Protein AF-A0A117L2S0-F1 (afdb_monomer)

Mean predicted aligned error: 5.8 Å

Secondary structure (DSSP, 8-state):
-HHHHHHHH--SEEEEEE---TTS---HHHHHHHHHHHHHTTTSEEEEEEHHHHHHHHTT-----HHHHHHHHHHHHHH-GGGEEE----------------SEEEEES-S-TT-----SEEEEE-S-HHHHHHHHHTT--EESS--S--EEEEEESS-HHHHGGGEEEEEEEEE-

Solvent-accessible surface area (backbone atoms only — not comparable to full-atom values): 10298 Å² total; per-residue (Å²): 108,73,70,60,53,50,63,73,67,62,60,74,63,49,80,40,71,37,58,50,45,96,89,60,38,75,42,76,66,25,43,55,46,46,59,50,50,60,57,47,35,77,82,30,53,24,33,40,29,55,44,74,70,42,46,74,70,42,76,82,52,97,62,98,40,74,68,56,55,53,50,45,50,51,49,49,38,72,78,40,53,84,71,33,47,72,56,62,85,66,71,43,90,70,99,72,92,75,78,81,41,86,43,38,32,36,36,34,52,48,40,41,67,80,66,85,76,65,51,72,39,72,47,35,33,35,76,51,63,60,54,38,40,51,31,42,74,69,71,43,69,59,36,57,65,88,68,103,58,68,21,46,33,38,39,25,46,59,74,60,80,76,48,58,82,34,42,39,99,87,33,47,79,45,76,106

Nearest PDB structures (foldseek):
  4foo-assembly2_B  TM=5.514E-01  e=1.609E-01  Helicobacter pylori 26695
  9j61-assembly6_F  TM=3.427E-01  e=2.454E+00  Streptomyces cinnamoneus
  4iss-assembly1_B  TM=3.703E-01  e=4.927E+00  Kluyveromyces lactis
  3l86-assembly1_A  TM=1.819E-01  e=4.927E+00  Streptococcus mutans UA159

Radius of gyration: 18.57 Å; Cα contacts (8 Å, |Δi|>4): 296; chains: 1; bounding box: 44×41×55 Å

Structure (mmCIF, N/CA/C/O backbone):
data_AF-A0A117L2S0-F1
#
_entry.id   AF-A0A117L2S0-F1
#
loop_
_atom_site.group_PDB
_atom_site.id
_atom_site.type_symbol
_atom_site.label_atom_id
_atom_site.label_alt_id
_atom_site.label_comp_id
_atom_site.label_asym_id
_atom_site.label_entity_id
_atom_site.label_seq_id
_atom_site.pdbx_PDB_ins_code
_atom_site.Cartn_x
_atom_site.Cartn_y
_atom_site.Cartn_z
_atom_site.occupancy
_atom_site.B_iso_or_equiv
_atom_site.auth_seq_id
_atom_site.auth_comp_id
_atom_site.auth_asym_id
_atom_site.auth_atom_id
_atom_site.pdbx_PDB_model_num
ATOM 1 N N . ASN A 1 1 ? 2.664 4.108 -28.631 1.00 79.31 1 ASN A N 1
ATOM 2 C CA . ASN A 1 1 ? 2.014 3.672 -27.369 1.00 79.31 1 ASN A CA 1
ATOM 3 C C . ASN A 1 1 ? 3.093 3.182 -26.393 1.00 79.31 1 ASN A C 1
ATOM 5 O O . ASN A 1 1 ? 3.990 2.479 -26.844 1.00 79.31 1 ASN A O 1
ATOM 9 N N . LEU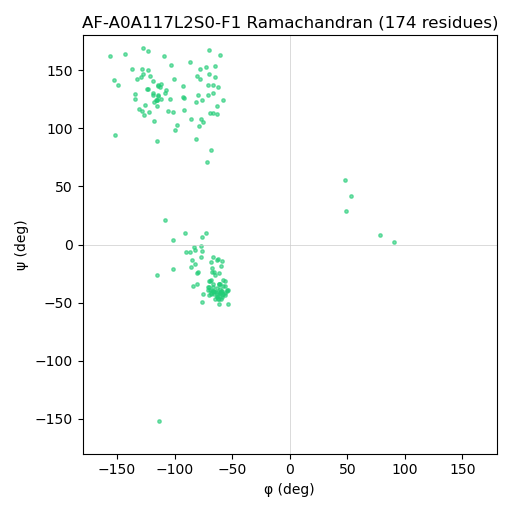 A 1 2 ? 3.047 3.529 -25.094 1.00 80.19 2 LEU A N 1
ATOM 10 C CA . LEU A 1 2 ? 4.050 3.099 -24.092 1.00 80.19 2 LEU A CA 1
ATOM 11 C C . LEU A 1 2 ? 4.226 1.571 -24.055 1.00 80.19 2 LEU A C 1
ATOM 13 O O . LEU A 1 2 ? 5.347 1.077 -23.998 1.00 80.19 2 LEU A O 1
ATOM 17 N N . LYS A 1 3 ? 3.129 0.813 -24.164 1.00 83.12 3 LYS A N 1
ATOM 18 C CA . LYS A 1 3 ? 3.172 -0.656 -24.160 1.00 83.12 3 LYS A CA 1
ATOM 19 C C . LYS A 1 3 ? 3.961 -1.218 -25.346 1.00 83.12 3 LYS A C 1
ATOM 21 O O . LYS A 1 3 ? 4.722 -2.164 -25.185 1.00 83.12 3 LYS A O 1
ATOM 26 N N . GLU A 1 4 ? 3.793 -0.640 -26.532 1.00 88.88 4 GLU A N 1
ATOM 27 C CA . GLU A 1 4 ? 4.532 -1.056 -27.733 1.00 88.88 4 GLU A CA 1
ATOM 28 C C . GLU A 1 4 ? 6.013 -0.698 -27.640 1.00 88.88 4 GLU A C 1
ATOM 30 O O . GLU A 1 4 ? 6.858 -1.487 -28.049 1.00 88.88 4 GLU A O 1
ATOM 35 N N . PHE A 1 5 ? 6.326 0.473 -27.081 1.00 89.12 5 PHE A N 1
ATOM 36 C CA . PHE A 1 5 ? 7.702 0.909 -26.865 1.00 89.12 5 PHE A CA 1
ATOM 37 C C . PHE A 1 5 ? 8.447 -0.040 -25.917 1.00 89.12 5 PHE A C 1
ATOM 39 O O . PHE A 1 5 ? 9.489 -0.579 -26.283 1.00 89.12 5 PHE A O 1
ATOM 46 N N . ILE A 1 6 ? 7.860 -0.342 -24.754 1.00 88.69 6 ILE A N 1
ATOM 47 C CA . ILE A 1 6 ? 8.431 -1.289 -23.785 1.00 88.69 6 ILE A CA 1
ATOM 48 C C . ILE A 1 6 ? 8.589 -2.691 -24.389 1.00 88.69 6 ILE A C 1
ATOM 50 O O . ILE A 1 6 ? 9.629 -3.324 -24.222 1.00 88.69 6 ILE A O 1
ATOM 54 N N . ARG A 1 7 ? 7.603 -3.165 -25.161 1.00 87.44 7 ARG A N 1
ATOM 55 C CA . ARG A 1 7 ? 7.688 -4.468 -25.841 1.00 87.44 7 ARG A CA 1
ATOM 56 C C . ARG A 1 7 ? 8.833 -4.557 -26.846 1.00 87.44 7 ARG A C 1
ATOM 58 O O . ARG A 1 7 ? 9.394 -5.636 -27.006 1.00 87.44 7 ARG A O 1
ATOM 65 N N . LYS A 1 8 ? 9.173 -3.453 -27.519 1.00 91.06 8 LYS A N 1
ATOM 66 C CA . LYS A 1 8 ? 10.331 -3.393 -28.423 1.00 91.06 8 LYS A CA 1
ATOM 67 C C . LYS A 1 8 ? 11.652 -3.422 -27.658 1.00 91.06 8 LYS A C 1
ATOM 69 O O . LYS A 1 8 ? 12.574 -4.090 -28.108 1.00 91.06 8 LYS A O 1
ATOM 74 N N . LEU A 1 9 ? 11.724 -2.736 -26.516 1.00 91.62 9 LEU A N 1
ATOM 75 C CA . LEU A 1 9 ? 12.920 -2.709 -25.670 1.00 91.62 9 LEU A CA 1
ATOM 76 C C . LEU A 1 9 ? 13.205 -4.049 -24.980 1.00 91.62 9 LEU A C 1
ATOM 78 O O . LEU A 1 9 ? 14.367 -4.357 -24.754 1.00 91.62 9 LEU A O 1
ATOM 82 N N . LYS A 1 10 ? 12.162 -4.829 -24.654 1.00 89.25 10 LYS A N 1
ATOM 83 C CA . LYS A 1 10 ? 12.257 -6.092 -23.894 1.00 89.25 10 LYS A CA 1
ATOM 84 C C . LYS A 1 10 ? 13.118 -5.962 -22.621 1.00 89.25 10 LYS A C 1
ATOM 86 O O . LYS A 1 10 ? 14.085 -6.704 -22.471 1.00 89.25 10 LYS A O 1
ATOM 91 N N . PRO A 1 11 ? 12.801 -5.020 -21.717 1.00 92.31 11 PRO A N 1
ATOM 92 C CA . PRO A 1 11 ? 13.597 -4.840 -20.510 1.00 92.31 11 PRO A CA 1
ATOM 93 C C . PRO A 1 11 ? 13.414 -6.021 -19.549 1.00 92.31 11 PRO A C 1
ATOM 95 O O . PRO A 1 11 ? 12.307 -6.540 -19.424 1.00 92.31 11 PRO A O 1
ATOM 98 N N . ASP A 1 12 ? 14.460 -6.382 -18.806 1.00 90.56 12 ASP A N 1
ATOM 99 C CA . ASP A 1 12 ? 14.340 -7.352 -17.706 1.00 90.56 12 ASP A CA 1
ATOM 100 C C . ASP A 1 12 ? 13.559 -6.763 -16.522 1.00 90.56 12 ASP A C 1
ATOM 102 O O . ASP A 1 12 ? 12.782 -7.452 -15.857 1.00 90.56 12 ASP A O 1
ATOM 106 N N . LYS A 1 13 ? 13.764 -5.462 -16.271 1.00 93.62 13 LYS A N 1
ATOM 107 C CA . LYS A 1 13 ? 13.193 -4.726 -15.141 1.00 93.62 13 LYS A CA 1
ATOM 108 C C . LYS A 1 13 ? 12.575 -3.407 -15.584 1.00 93.62 13 LYS A C 1
ATOM 110 O O . LYS A 1 13 ? 13.127 -2.708 -16.432 1.00 93.62 13 LYS A O 1
ATOM 115 N N . ILE A 1 14 ? 11.456 -3.039 -14.969 1.00 94.56 14 ILE A N 1
ATOM 116 C CA . ILE A 1 14 ? 10.786 -1.753 -15.179 1.00 94.56 14 ILE A CA 1
ATOM 117 C C . ILE A 1 14 ? 10.635 -1.052 -13.837 1.00 94.56 14 ILE A C 1
ATOM 119 O O . ILE A 1 14 ? 10.199 -1.642 -12.852 1.00 94.56 14 ILE A O 1
ATOM 123 N N . ILE A 1 15 ? 10.972 0.230 -13.807 1.00 93.50 15 ILE A N 1
ATOM 124 C CA . ILE A 1 15 ? 10.893 1.046 -12.603 1.00 93.50 15 ILE A CA 1
ATOM 125 C C . ILE A 1 15 ? 9.908 2.175 -12.868 1.00 93.50 15 ILE A C 1
ATOM 127 O O . ILE A 1 15 ? 9.991 2.857 -13.889 1.00 93.50 15 ILE A O 1
ATOM 131 N N . PHE A 1 16 ? 8.975 2.362 -11.944 1.00 93.50 16 PHE A N 1
ATOM 132 C CA . PHE A 1 16 ? 8.045 3.479 -11.942 1.00 93.50 16 PHE A CA 1
ATOM 133 C C . PHE A 1 16 ? 8.319 4.359 -10.725 1.00 93.50 16 PHE A C 1
ATOM 135 O O . PHE A 1 16 ? 8.486 3.861 -9.610 1.00 93.50 16 PHE A O 1
ATOM 142 N N . GLY A 1 17 ? 8.311 5.673 -10.928 1.00 92.31 17 GLY A N 1
ATOM 143 C CA . GLY A 1 17 ? 8.191 6.608 -9.819 1.00 92.31 17 GLY A CA 1
ATOM 144 C C . GLY A 1 17 ? 6.812 6.490 -9.174 1.00 92.31 17 GLY A C 1
ATOM 145 O O . GLY A 1 17 ? 5.802 6.327 -9.857 1.00 92.31 17 GLY A O 1
ATOM 146 N N . LEU A 1 18 ? 6.765 6.496 -7.847 1.00 92.94 18 LEU A N 1
ATOM 147 C CA . LEU A 1 18 ? 5.553 6.501 -7.047 1.00 92.94 18 LEU A CA 1
ATOM 148 C C . LEU A 1 18 ? 5.289 7.943 -6.588 1.00 92.94 18 LEU A C 1
ATOM 150 O O . LEU A 1 18 ? 5.883 8.383 -5.597 1.00 92.94 18 LEU A O 1
ATOM 154 N N . PRO A 1 19 ? 4.396 8.682 -7.269 1.00 91.12 19 PRO A N 1
ATOM 155 C CA . PRO A 1 19 ? 4.126 10.068 -6.926 1.00 91.12 19 PRO A CA 1
ATOM 156 C C . PRO A 1 19 ? 3.277 10.098 -5.661 1.00 91.12 19 PRO A C 1
ATOM 158 O O . PRO A 1 19 ? 2.088 9.779 -5.691 1.00 91.12 19 PRO A O 1
ATOM 161 N N . LEU A 1 20 ? 3.879 10.458 -4.536 1.00 90.50 20 LEU A N 1
ATOM 162 C CA . LEU A 1 20 ? 3.194 10.672 -3.264 1.00 90.50 20 LEU A CA 1
ATOM 163 C C . LEU A 1 20 ? 3.056 12.170 -3.003 1.00 90.50 20 LEU A C 1
ATOM 165 O O . LEU A 1 20 ? 3.854 12.971 -3.491 1.00 90.50 20 LEU A O 1
ATOM 169 N N . SER A 1 21 ? 2.059 12.570 -2.210 1.00 89.25 21 SER A N 1
ATOM 170 C CA . SER A 1 21 ? 1.999 13.962 -1.754 1.00 89.25 21 SER A CA 1
ATOM 171 C C . SER A 1 21 ? 3.247 14.309 -0.933 1.00 89.25 21 SER A C 1
ATOM 173 O O . SER A 1 21 ? 3.921 13.422 -0.408 1.00 89.25 21 SER A O 1
ATOM 175 N N . MET A 1 22 ? 3.533 15.598 -0.733 1.00 82.31 22 MET A N 1
ATOM 176 C CA . MET A 1 22 ? 4.646 16.020 0.133 1.00 82.31 22 MET A CA 1
ATOM 177 C C . MET A 1 22 ? 4.550 15.411 1.540 1.00 82.31 22 MET A C 1
ATOM 179 O O . MET A 1 22 ? 5.544 14.929 2.079 1.00 82.31 22 MET A O 1
ATOM 183 N N . SER A 1 23 ? 3.333 15.316 2.086 1.00 85.19 23 SER A N 1
ATOM 184 C CA . SER A 1 23 ? 3.046 14.652 3.366 1.00 85.19 23 SER A CA 1
ATOM 185 C C . SER A 1 23 ? 3.050 13.116 3.286 1.00 85.19 23 SER A C 1
ATOM 187 O O . SER A 1 23 ? 2.635 12.449 4.226 1.00 85.19 23 SER A O 1
ATOM 189 N N . GLY A 1 24 ? 3.429 12.543 2.146 1.00 88.62 24 GLY A N 1
ATOM 190 C CA . GLY A 1 24 ? 3.528 11.111 1.900 1.00 88.62 24 GLY A CA 1
ATOM 191 C C . GLY A 1 24 ? 2.219 10.398 1.625 1.00 88.62 24 GLY A C 1
ATOM 192 O O . GLY A 1 24 ? 2.250 9.180 1.549 1.00 88.62 24 GLY A O 1
ATOM 193 N N . LYS A 1 25 ? 1.095 11.101 1.464 1.00 92.69 25 LYS A N 1
ATOM 194 C CA . LYS A 1 25 ? -0.223 10.483 1.263 1.00 92.69 25 LYS A CA 1
ATOM 195 C C . LYS A 1 25 ? -0.395 9.983 -0.169 1.00 92.69 25 LYS A C 1
ATOM 197 O O . LYS A 1 25 ? 0.155 10.560 -1.112 1.00 92.69 25 LYS A O 1
ATOM 202 N N . TYR A 1 26 ? -1.212 8.943 -0.320 1.00 95.69 26 TYR A N 1
ATOM 203 C CA . TYR A 1 26 ? -1.685 8.505 -1.625 1.00 95.69 26 TYR A CA 1
ATOM 204 C C . TYR A 1 26 ? -2.578 9.572 -2.265 1.00 95.69 26 TYR A C 1
ATOM 206 O O . TYR A 1 26 ? -3.342 10.269 -1.598 1.00 95.69 26 TYR A O 1
ATOM 214 N N . THR A 1 27 ? -2.472 9.692 -3.582 1.00 94.38 27 THR A N 1
ATOM 215 C CA . THR A 1 27 ? -3.262 10.597 -4.418 1.00 94.38 27 THR A CA 1
ATOM 216 C C . THR A 1 27 ? -3.902 9.812 -5.561 1.00 94.38 27 THR A C 1
ATOM 218 O O . THR A 1 27 ? -3.528 8.671 -5.844 1.00 94.38 27 THR A O 1
ATOM 221 N N . GLN A 1 28 ? -4.827 10.435 -6.294 1.00 94.81 28 GLN A N 1
ATOM 222 C CA . GLN A 1 28 ? -5.375 9.816 -7.507 1.00 94.81 28 GLN A CA 1
ATOM 223 C C . GLN A 1 28 ? -4.282 9.484 -8.534 1.00 94.81 28 GLN A C 1
ATOM 225 O O . GLN A 1 28 ? -4.365 8.457 -9.208 1.00 94.81 28 GLN A O 1
ATOM 230 N N . GLN A 1 29 ? -3.249 10.326 -8.645 1.00 93.56 29 GLN A N 1
ATOM 231 C CA . GLN A 1 29 ? -2.124 10.065 -9.539 1.00 93.56 29 GLN A CA 1
ATOM 232 C C . GLN A 1 29 ? -1.318 8.853 -9.068 1.00 93.56 29 GLN A C 1
ATOM 234 O O . GLN A 1 29 ? -0.967 8.007 -9.888 1.00 93.56 29 GLN A O 1
ATOM 239 N N . THR A 1 30 ? -1.121 8.707 -7.755 1.00 95.88 30 THR A N 1
ATOM 240 C CA . THR A 1 30 ? -0.481 7.525 -7.168 1.00 95.88 30 THR A CA 1
ATOM 241 C C . THR A 1 30 ? -1.176 6.244 -7.621 1.00 95.88 30 THR A C 1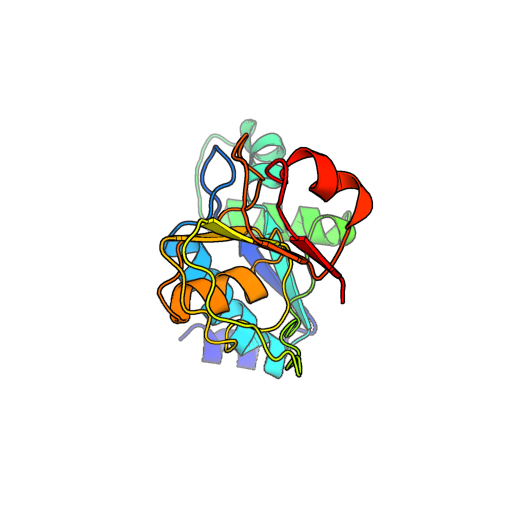
ATOM 243 O O . THR A 1 30 ? -0.536 5.342 -8.159 1.00 95.88 30 THR A O 1
ATOM 246 N N . PHE A 1 31 ? -2.503 6.184 -7.481 1.00 97.69 31 PHE A N 1
ATOM 247 C CA . PHE A 1 31 ? -3.281 5.001 -7.851 1.00 97.69 31 PHE A CA 1
ATOM 248 C C . PHE A 1 31 ? -3.287 4.727 -9.358 1.00 97.69 31 PHE A C 1
ATOM 250 O O . PHE A 1 31 ? -3.269 3.563 -9.761 1.00 97.69 31 PHE A O 1
ATOM 257 N N . LYS A 1 32 ? -3.256 5.764 -10.206 1.00 96.88 32 LYS A N 1
ATOM 258 C CA . LYS A 1 32 ? -3.087 5.594 -11.659 1.00 96.88 32 LYS A CA 1
ATOM 259 C C . LYS A 1 32 ? 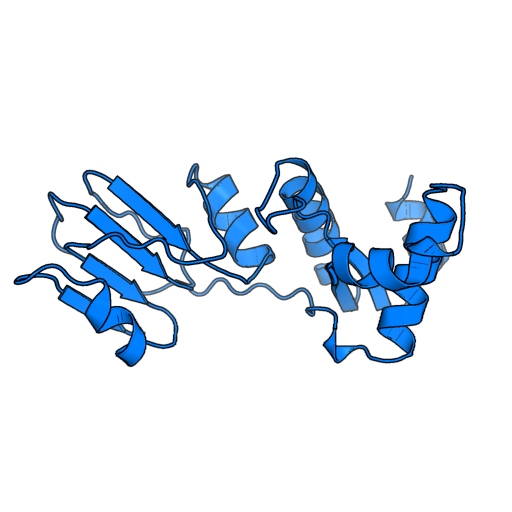-1.735 4.963 -11.991 1.00 96.88 32 LYS A C 1
ATOM 261 O O . LYS A 1 32 ? -1.697 4.026 -12.788 1.00 96.88 32 LYS A O 1
ATOM 266 N N . THR A 1 33 ? -0.655 5.418 -11.356 1.00 96.06 33 THR A N 1
ATOM 267 C CA . THR A 1 33 ? 0.682 4.851 -11.566 1.00 96.06 33 THR A CA 1
ATOM 268 C C . THR A 1 33 ? 0.766 3.406 -11.086 1.00 96.06 33 THR A C 1
ATOM 270 O O . THR A 1 33 ? 1.199 2.541 -11.846 1.00 96.06 33 THR A O 1
ATOM 273 N N . ILE A 1 34 ? 0.259 3.106 -9.884 1.00 97.69 34 ILE A N 1
ATOM 274 C CA . ILE A 1 34 ? 0.216 1.735 -9.347 1.00 97.69 34 ILE A CA 1
ATOM 275 C C . ILE A 1 34 ? -0.571 0.809 -10.283 1.00 97.69 34 ILE A C 1
ATOM 277 O O . ILE A 1 34 ? -0.117 -0.292 -10.583 1.00 97.69 34 ILE A O 1
ATOM 281 N N . ALA A 1 35 ? -1.714 1.260 -10.813 1.00 97.44 35 ALA A N 1
ATOM 282 C CA . ALA A 1 35 ? -2.519 0.473 -11.747 1.00 97.44 35 ALA A CA 1
ATOM 283 C C . ALA A 1 35 ? -1.765 0.110 -13.036 1.00 97.44 35 ALA A C 1
ATOM 285 O O . ALA A 1 35 ? -2.010 -0.949 -13.618 1.00 97.44 35 ALA A O 1
ATOM 286 N N . VAL A 1 36 ? -0.889 0.995 -13.518 1.00 96.31 36 VAL A N 1
ATOM 287 C CA . VAL A 1 36 ? -0.045 0.739 -14.691 1.00 96.31 36 VAL A CA 1
ATOM 288 C C . VAL A 1 36 ? 1.100 -0.199 -14.317 1.00 96.31 36 VAL A C 1
ATOM 290 O O . VAL A 1 36 ? 1.262 -1.225 -14.974 1.00 96.31 36 VAL A O 1
ATOM 293 N N . ALA A 1 37 ? 1.827 0.088 -13.236 1.00 96.81 37 ALA A N 1
ATOM 294 C CA . ALA A 1 37 ? 2.931 -0.743 -12.758 1.00 96.81 37 ALA A CA 1
ATOM 295 C C . ALA A 1 37 ? 2.485 -2.191 -12.488 1.00 96.81 37 ALA A C 1
ATOM 297 O O . ALA A 1 37 ? 3.116 -3.131 -12.958 1.00 96.81 37 ALA A O 1
ATOM 298 N N . PHE A 1 38 ? 1.327 -2.381 -11.850 1.00 97.31 38 PHE A N 1
ATOM 299 C CA . PHE A 1 38 ? 0.747 -3.702 -11.586 1.00 97.31 38 PHE A CA 1
ATOM 300 C C . PHE A 1 38 ? 0.321 -4.462 -12.856 1.00 97.31 38 PHE A C 1
ATOM 302 O O . PHE A 1 38 ? 0.215 -5.686 -12.864 1.00 97.31 38 PHE A O 1
ATOM 309 N N . LYS A 1 39 ? 0.055 -3.766 -13.969 1.00 95.31 39 LYS A N 1
ATOM 310 C CA . LYS A 1 39 ? -0.163 -4.437 -15.263 1.00 95.31 39 LYS A CA 1
ATOM 311 C C . LYS A 1 39 ? 1.155 -4.929 -15.849 1.00 95.31 39 LYS A C 1
ATOM 313 O O . LYS A 1 39 ? 1.191 -6.046 -16.354 1.00 95.31 39 LYS A O 1
ATOM 318 N N . PHE A 1 40 ? 2.207 -4.112 -15.782 1.00 94.88 40 PHE A N 1
ATOM 319 C CA . PHE A 1 40 ? 3.538 -4.484 -16.266 1.00 94.88 40 PHE A CA 1
ATOM 320 C C . PHE A 1 40 ? 4.186 -5.576 -15.408 1.00 94.88 40 PHE A C 1
ATOM 322 O O . PHE A 1 40 ? 4.856 -6.437 -15.969 1.00 94.88 40 PHE A O 1
ATOM 329 N N . SER A 1 41 ? 3.888 -5.635 -14.106 1.00 95.62 41 SER A N 1
ATOM 330 C CA . SER A 1 41 ? 4.413 -6.665 -13.198 1.00 95.62 41 SER A CA 1
ATOM 331 C C . SER A 1 41 ? 3.994 -8.097 -13.549 1.00 95.62 41 SER A C 1
ATOM 333 O O . SER A 1 41 ? 4.541 -9.048 -13.001 1.00 95.62 41 SER A O 1
ATOM 335 N N . LYS A 1 42 ? 3.019 -8.268 -14.453 1.00 93.56 42 LYS A N 1
ATOM 336 C CA . LYS A 1 42 ? 2.597 -9.575 -14.981 1.00 93.56 42 LYS A CA 1
ATOM 337 C C . LYS A 1 42 ? 3.522 -10.120 -16.069 1.00 93.56 42 LYS A C 1
ATOM 339 O O . LYS A 1 42 ? 3.504 -11.318 -16.321 1.00 93.56 42 LYS A O 1
ATOM 344 N N . GLU A 1 43 ? 4.257 -9.241 -16.744 1.00 92.44 43 GLU A N 1
ATOM 345 C CA . GLU A 1 43 ? 5.143 -9.577 -17.868 1.00 92.44 43 GLU A CA 1
ATOM 346 C C . GLU A 1 43 ? 6.620 -9.291 -17.523 1.00 92.44 43 GLU A C 1
ATOM 348 O O . GLU A 1 43 ? 7.505 -9.934 -18.078 1.00 92.44 43 GLU A O 1
ATOM 353 N N . TYR A 1 44 ? 6.889 -8.360 -16.601 1.00 94.25 44 TYR A N 1
ATOM 354 C CA . TYR A 1 44 ? 8.226 -7.849 -16.293 1.00 94.25 44 TYR A CA 1
ATOM 355 C C . TYR A 1 44 ? 8.452 -7.725 -14.789 1.00 94.25 44 TYR A C 1
ATOM 357 O O . TYR A 1 44 ? 7.527 -7.410 -14.037 1.00 94.25 44 TYR A O 1
ATOM 365 N N . GLU A 1 45 ? 9.699 -7.858 -14.339 1.00 95.50 45 GLU A N 1
ATOM 366 C CA . GLU A 1 45 ? 10.033 -7.523 -12.958 1.00 95.50 45 GLU A CA 1
ATOM 367 C C . GLU A 1 45 ? 9.869 -6.010 -12.747 1.00 95.50 45 GLU A C 1
ATOM 369 O O . GLU A 1 45 ? 10.570 -5.202 -13.348 1.00 95.50 45 GLU A O 1
ATOM 374 N N . THR A 1 46 ? 8.894 -5.612 -11.929 1.00 96.50 46 THR A N 1
ATOM 375 C CA . THR A 1 46 ? 8.482 -4.207 -11.820 1.00 96.50 46 THR A CA 1
ATOM 376 C C . THR A 1 46 ? 8.685 -3.673 -10.408 1.00 96.50 46 THR A C 1
ATOM 378 O O . THR A 1 46 ? 8.398 -4.375 -9.440 1.00 96.50 46 THR A O 1
ATOM 381 N N . TYR A 1 47 ? 9.134 -2.423 -10.293 1.00 96.56 47 TYR A N 1
ATOM 382 C CA . TYR A 1 47 ? 9.390 -1.735 -9.027 1.00 96.56 47 TYR A CA 1
ATOM 383 C C . TYR A 1 47 ? 8.697 -0.371 -8.957 1.00 96.56 47 TYR A C 1
ATOM 385 O O . TYR A 1 47 ? 8.506 0.293 -9.978 1.00 96.56 47 TYR A O 1
ATOM 393 N N . LEU A 1 48 ? 8.353 0.049 -7.739 1.00 95.12 48 LEU A N 1
ATOM 394 C CA . LEU A 1 48 ? 7.850 1.380 -7.402 1.00 95.12 48 LEU A CA 1
ATOM 395 C C . LEU A 1 48 ? 8.849 2.084 -6.479 1.00 95.12 48 LEU A C 1
ATOM 397 O O . LEU A 1 48 ? 9.179 1.561 -5.419 1.00 95.12 48 LEU A O 1
ATOM 401 N N . CYS A 1 49 ? 9.306 3.273 -6.860 1.00 91.50 49 CYS A N 1
ATOM 402 C CA . CYS A 1 49 ? 10.257 4.069 -6.080 1.00 91.50 49 CYS A CA 1
ATOM 403 C C . CYS A 1 49 ? 9.602 5.366 -5.599 1.00 91.50 49 CYS A C 1
ATOM 405 O O . CYS A 1 49 ? 9.049 6.093 -6.418 1.00 91.50 49 CYS A O 1
ATOM 407 N N . ASP A 1 50 ? 9.675 5.698 -4.306 1.00 85.94 50 ASP A N 1
ATOM 408 C CA . ASP A 1 50 ? 9.153 6.977 -3.792 1.00 85.94 50 ASP A CA 1
ATOM 409 C C . ASP A 1 50 ? 9.924 8.156 -4.411 1.00 85.94 50 ASP A C 1
ATOM 411 O O . ASP A 1 50 ? 11.104 8.372 -4.123 1.00 85.94 50 ASP A O 1
ATOM 415 N N . GLU A 1 51 ? 9.250 8.942 -5.255 1.00 75.75 51 GLU A N 1
ATOM 416 C CA . GLU A 1 51 ? 9.875 10.049 -5.991 1.00 75.75 51 GLU A CA 1
ATOM 417 C C . GLU A 1 51 ? 10.441 11.123 -5.050 1.00 75.75 51 GLU A C 1
ATOM 419 O O . GLU A 1 51 ? 11.407 11.804 -5.395 1.00 75.75 51 GLU A O 1
ATOM 424 N N . ARG A 1 52 ? 9.924 11.236 -3.818 1.00 72.50 52 ARG A N 1
ATOM 425 C CA . ARG A 1 52 ? 10.384 12.232 -2.835 1.00 72.50 52 ARG A CA 1
ATOM 426 C C . ARG A 1 52 ? 11.809 11.976 -2.352 1.00 72.50 52 ARG A C 1
ATOM 428 O O . ARG A 1 52 ? 12.474 12.911 -1.909 1.00 72.50 52 ARG A O 1
ATOM 435 N N . LEU A 1 53 ? 12.285 10.732 -2.434 1.00 63.00 53 LEU A N 1
ATOM 436 C CA . LEU A 1 53 ? 13.669 10.385 -2.105 1.00 63.00 53 LEU A CA 1
ATOM 437 C C . LEU A 1 53 ? 14.644 10.933 -3.156 1.00 63.00 53 LEU A C 1
ATOM 439 O O . LEU A 1 53 ? 15.750 11.344 -2.815 1.00 63.00 53 LEU A O 1
ATOM 443 N N . THR A 1 54 ? 14.201 11.025 -4.413 1.00 60.06 54 THR A N 1
ATOM 444 C CA . THR A 1 54 ? 15.009 11.530 -5.534 1.00 60.06 54 THR A CA 1
ATOM 445 C C . THR A 1 54 ? 15.061 13.058 -5.593 1.00 60.06 54 THR A C 1
ATOM 447 O O . THR A 1 54 ? 16.048 13.628 -6.058 1.00 60.06 54 THR A O 1
ATOM 450 N N . THR A 1 55 ? 14.059 13.746 -5.035 1.00 55.72 55 THR A N 1
ATOM 451 C CA . THR A 1 55 ? 14.008 15.216 -4.980 1.00 55.72 55 THR A CA 1
ATOM 452 C C 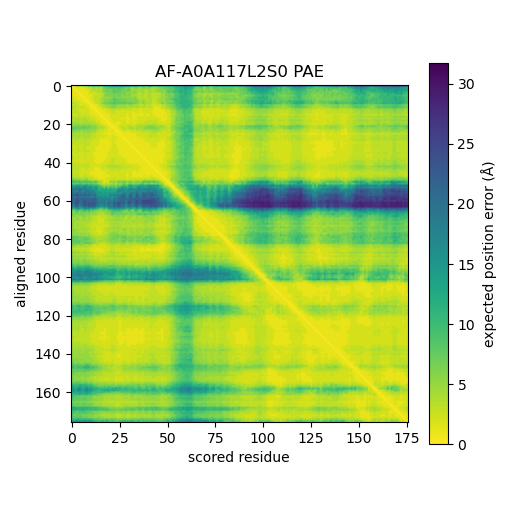. THR A 1 55 ? 15.172 15.816 -4.186 1.00 55.72 55 THR A C 1
ATOM 454 O O . THR A 1 55 ? 15.705 16.843 -4.593 1.00 55.72 55 THR A O 1
ATOM 457 N N . LYS A 1 56 ? 15.651 15.147 -3.124 1.00 53.41 56 LYS A N 1
ATOM 458 C CA . LYS A 1 56 ? 16.828 15.602 -2.350 1.00 53.41 56 LYS A CA 1
ATOM 459 C C . LYS A 1 56 ? 18.132 15.587 -3.159 1.00 53.41 56 LYS A C 1
ATOM 461 O O . LYS A 1 56 ? 19.041 16.354 -2.865 1.00 53.41 56 LYS A O 1
ATOM 466 N N . ILE A 1 57 ? 18.226 14.729 -4.177 1.00 52.97 57 ILE A N 1
ATOM 467 C CA . ILE A 1 57 ? 19.367 14.669 -5.106 1.00 52.97 57 ILE A CA 1
ATOM 468 C C . ILE A 1 57 ? 19.185 15.715 -6.223 1.00 52.97 57 ILE A C 1
ATOM 470 O O . ILE A 1 57 ? 20.145 16.356 -6.652 1.00 52.97 57 ILE A O 1
ATOM 474 N N . GLY A 1 58 ? 17.937 15.937 -6.648 1.00 50.78 58 GLY A N 1
ATOM 475 C CA . GLY A 1 58 ? 17.550 16.869 -7.709 1.00 50.78 58 GLY A CA 1
ATOM 476 C C . GLY A 1 58 ? 17.531 18.358 -7.339 1.00 50.78 58 GLY A C 1
ATOM 477 O O . GLY A 1 58 ? 17.472 19.181 -8.247 1.00 50.78 58 GLY A O 1
ATOM 478 N N . GLU A 1 59 ? 17.638 18.746 -6.062 1.00 52.09 59 GLU A N 1
ATOM 479 C CA . GLU A 1 59 ? 17.699 20.164 -5.637 1.00 52.09 59 GLU A CA 1
ATOM 480 C C . GLU A 1 59 ? 18.877 20.950 -6.256 1.00 52.09 59 GLU A C 1
ATOM 482 O O . GLU A 1 59 ? 18.870 22.180 -6.261 1.00 52.09 59 GLU A O 1
ATOM 487 N N . ARG A 1 60 ? 19.863 20.264 -6.851 1.00 50.69 60 ARG A N 1
ATOM 488 C CA . ARG A 1 60 ? 20.959 20.880 -7.621 1.00 50.69 60 ARG A CA 1
ATOM 489 C C . ARG A 1 60 ? 20.642 21.132 -9.102 1.00 50.69 60 ARG A C 1
ATOM 491 O O . ARG A 1 60 ? 21.458 21.745 -9.787 1.00 50.69 60 ARG A O 1
ATOM 498 N N . ILE A 1 61 ? 19.496 20.682 -9.617 1.00 53.69 61 ILE A N 1
ATOM 499 C CA . ILE A 1 61 ? 19.144 20.759 -11.041 1.00 53.69 61 ILE A CA 1
ATOM 500 C C . ILE A 1 61 ? 17.894 21.634 -11.193 1.00 53.69 61 ILE A C 1
ATOM 502 O O . ILE A 1 61 ? 16.778 21.242 -10.871 1.00 53.69 61 ILE A O 1
ATOM 506 N N . SER A 1 62 ? 18.078 22.854 -11.700 1.00 48.88 62 SER A N 1
ATOM 507 C CA . SER A 1 62 ? 17.057 23.914 -11.744 1.00 48.88 62 SER A CA 1
ATOM 508 C C . SER A 1 62 ? 15.928 23.715 -12.770 1.00 48.88 62 SER A C 1
ATOM 510 O O . SER A 1 62 ? 15.132 24.628 -12.991 1.00 48.88 62 SER A O 1
ATOM 512 N N . LYS A 1 63 ? 15.815 22.539 -13.399 1.00 50.53 63 LYS A N 1
ATOM 513 C CA . LYS A 1 63 ? 14.767 22.239 -14.383 1.00 50.53 63 LYS A CA 1
ATOM 514 C C . LYS A 1 63 ? 14.048 20.938 -14.033 1.00 50.53 63 LYS A C 1
ATOM 516 O O . LYS A 1 63 ? 14.633 19.862 -14.086 1.00 50.53 63 LYS A O 1
ATOM 521 N N . LYS A 1 64 ? 12.758 21.071 -13.705 1.00 57.25 64 LYS A N 1
ATOM 522 C CA . LYS A 1 64 ? 11.779 19.979 -13.622 1.00 57.25 64 LYS A CA 1
ATOM 523 C C . LYS A 1 64 ? 11.512 19.445 -15.030 1.00 57.25 64 LYS A C 1
ATOM 525 O O . LYS A 1 64 ? 10.572 19.881 -15.685 1.00 57.25 64 LYS A O 1
ATOM 530 N N . ASP A 1 65 ? 12.391 18.581 -15.509 1.00 67.94 65 ASP A N 1
ATOM 531 C CA . ASP A 1 65 ? 12.186 17.822 -16.737 1.00 67.94 65 ASP A CA 1
ATOM 532 C C . ASP A 1 65 ? 11.814 16.387 -16.343 1.00 67.94 65 ASP A C 1
ATOM 534 O O . ASP A 1 65 ? 12.538 15.751 -15.572 1.00 67.94 65 ASP A O 1
ATOM 538 N N . ASP A 1 66 ? 10.682 15.882 -16.836 1.00 69.44 66 ASP A N 1
ATOM 539 C CA . ASP A 1 66 ? 10.185 14.534 -16.524 1.00 69.44 66 ASP A CA 1
ATOM 540 C C . ASP A 1 66 ? 11.229 13.458 -16.874 1.00 69.44 66 ASP A C 1
ATOM 542 O O . ASP A 1 66 ? 11.346 12.441 -16.185 1.00 69.44 66 ASP A O 1
ATOM 546 N N . ALA A 1 67 ? 12.048 13.705 -17.905 1.00 78.69 67 ALA A N 1
ATOM 547 C CA . ALA A 1 67 ? 13.154 12.827 -18.277 1.00 78.69 67 ALA A CA 1
ATOM 548 C C . ALA A 1 67 ? 14.265 12.796 -17.212 1.00 78.69 67 ALA A C 1
ATOM 550 O O . ALA A 1 67 ? 14.840 11.738 -16.949 1.00 78.69 67 ALA A O 1
ATOM 551 N N . VAL A 1 68 ? 14.542 13.932 -16.564 1.00 78.88 68 VAL A N 1
ATOM 552 C CA . VAL A 1 68 ? 15.529 14.027 -15.476 1.00 78.88 68 VAL A CA 1
ATOM 553 C C . VAL A 1 68 ? 15.013 13.305 -14.236 1.00 78.88 68 VAL A C 1
ATOM 555 O O . VAL A 1 68 ? 15.756 12.534 -13.635 1.00 78.88 68 VAL A O 1
ATOM 558 N N . SER A 1 69 ? 13.736 13.474 -13.884 1.00 76.06 69 SER A N 1
ATOM 559 C CA . SER A 1 69 ? 13.118 12.721 -12.785 1.00 76.06 69 SER A CA 1
ATOM 560 C C . SER A 1 69 ? 13.184 11.211 -13.024 1.00 76.06 69 SER A C 1
ATOM 562 O O . SER A 1 69 ? 13.600 10.470 -12.135 1.00 76.06 69 SER A O 1
ATOM 564 N N . ALA A 1 70 ? 12.866 10.750 -14.238 1.00 83.81 70 ALA A N 1
ATOM 565 C CA . ALA A 1 70 ? 12.990 9.339 -14.600 1.00 83.81 70 ALA A CA 1
ATOM 566 C C . ALA A 1 70 ? 14.440 8.829 -14.491 1.00 83.81 70 ALA A C 1
ATOM 568 O O . ALA A 1 70 ? 14.668 7.742 -13.957 1.00 83.81 70 ALA A O 1
ATOM 569 N N . ALA A 1 71 ? 15.421 9.619 -14.939 1.00 84.94 71 ALA A N 1
ATOM 570 C CA . ALA A 1 71 ? 16.838 9.272 -14.832 1.00 84.94 71 ALA A CA 1
ATOM 571 C C . ALA A 1 71 ? 17.312 9.180 -13.370 1.00 84.94 71 ALA A C 1
ATOM 573 O O . ALA A 1 71 ? 18.025 8.243 -13.017 1.00 84.94 71 ALA A O 1
ATOM 574 N N . LEU A 1 72 ? 16.876 10.098 -12.501 1.00 83.38 72 LEU A N 1
ATOM 575 C CA . LEU A 1 72 ? 17.214 10.088 -11.072 1.00 83.38 72 LEU A CA 1
ATOM 576 C C . LEU A 1 72 ? 16.614 8.883 -10.338 1.00 83.38 72 LEU A C 1
ATOM 578 O O . LEU A 1 72 ? 17.283 8.275 -9.501 1.00 83.38 72 LEU A O 1
ATOM 582 N N . ILE A 1 73 ? 15.371 8.517 -10.661 1.00 85.62 73 ILE A N 1
ATOM 583 C CA . ILE A 1 73 ? 14.723 7.305 -10.140 1.00 85.62 73 ILE A CA 1
ATOM 584 C C . ILE A 1 73 ? 15.501 6.063 -10.575 1.00 85.62 73 ILE A C 1
ATOM 586 O O . ILE A 1 73 ? 15.799 5.200 -9.750 1.00 85.62 73 ILE A O 1
ATOM 590 N N . PHE A 1 74 ? 15.860 5.989 -11.858 1.00 87.94 74 PHE A N 1
ATOM 591 C CA . PHE A 1 74 ? 16.641 4.883 -12.396 1.00 87.94 74 PHE A CA 1
ATOM 592 C C . PHE A 1 74 ? 18.002 4.760 -11.702 1.00 87.94 74 PHE A C 1
ATOM 594 O O . PHE A 1 74 ? 18.371 3.671 -11.265 1.00 87.94 74 PHE A O 1
ATOM 601 N N . GLN A 1 75 ? 18.719 5.874 -11.545 1.00 85.19 75 GLN A N 1
ATOM 602 C CA . GLN A 1 75 ? 20.011 5.893 -10.868 1.00 85.19 75 GLN A CA 1
ATOM 603 C C . GLN A 1 75 ? 19.891 5.472 -9.399 1.00 85.19 75 GLN A C 1
ATOM 605 O O . GLN A 1 75 ? 20.648 4.616 -8.953 1.00 85.19 75 GLN A O 1
ATOM 610 N N . SER A 1 76 ? 18.889 5.984 -8.679 1.00 82.88 76 SER A N 1
ATOM 611 C CA . SER A 1 76 ? 18.644 5.621 -7.276 1.00 82.88 76 SER A CA 1
ATOM 612 C C . SER A 1 76 ? 18.376 4.122 -7.112 1.00 82.88 76 SER A C 1
ATOM 614 O O . SER A 1 76 ? 18.892 3.489 -6.193 1.00 82.88 76 SER A O 1
ATOM 616 N N . PHE A 1 77 ? 17.603 3.532 -8.028 1.00 87.88 77 PHE A N 1
ATOM 617 C CA . PHE A 1 77 ? 17.355 2.093 -8.042 1.00 87.88 77 PHE A CA 1
ATOM 618 C C . PHE A 1 77 ? 18.621 1.283 -8.349 1.00 87.88 77 PHE A C 1
ATOM 620 O O . PHE A 1 77 ? 18.843 0.237 -7.742 1.00 87.88 77 PHE A O 1
ATOM 627 N N . PHE A 1 78 ? 19.438 1.745 -9.297 1.00 87.06 78 PHE A N 1
ATOM 628 C CA . PHE A 1 78 ? 20.677 1.069 -9.673 1.00 87.06 78 PHE A CA 1
ATOM 629 C C . PHE A 1 78 ? 21.703 1.084 -8.532 1.00 87.06 78 PHE A C 1
ATOM 631 O O . PHE A 1 78 ? 22.326 0.063 -8.255 1.00 87.06 78 PHE A O 1
ATOM 638 N N . GLU A 1 79 ? 21.842 2.221 -7.848 1.00 86.00 79 GLU A N 1
ATOM 639 C CA . GLU A 1 79 ? 22.735 2.383 -6.696 1.00 86.00 79 GLU A CA 1
ATOM 640 C C . GLU A 1 79 ? 22.259 1.575 -5.487 1.00 86.00 79 GLU A C 1
ATOM 642 O O . GLU A 1 79 ? 23.063 0.935 -4.808 1.00 86.00 79 GLU A O 1
ATOM 647 N N . ASN A 1 80 ? 20.952 1.578 -5.214 1.00 82.38 80 ASN A N 1
ATOM 648 C CA . ASN A 1 80 ? 20.381 0.801 -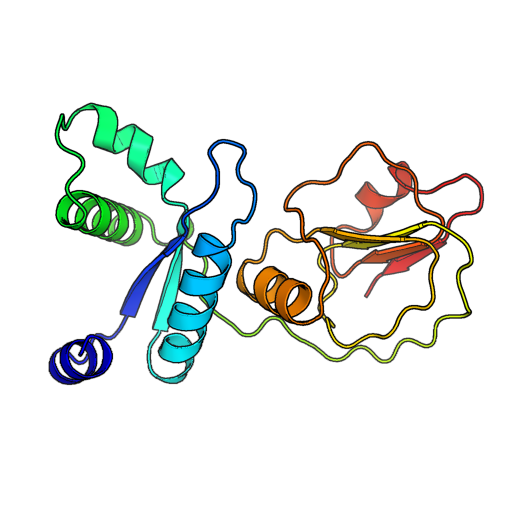4.128 1.00 82.38 80 ASN A CA 1
ATOM 649 C C . ASN A 1 80 ? 18.926 0.404 -4.402 1.00 82.38 80 ASN A C 1
ATOM 651 O O . ASN A 1 80 ? 17.988 1.097 -4.017 1.00 82.38 80 ASN A O 1
ATOM 655 N N . SER A 1 81 ? 18.726 -0.789 -4.959 1.00 81.81 81 SER A N 1
ATOM 656 C CA . SER A 1 81 ? 17.381 -1.303 -5.259 1.00 81.81 81 SER A CA 1
ATOM 657 C C . SER A 1 81 ? 16.458 -1.446 -4.037 1.00 81.81 81 SER A C 1
ATOM 659 O O . SER A 1 81 ? 15.242 -1.477 -4.212 1.00 81.81 81 SER A O 1
ATOM 661 N N . SER A 1 82 ? 16.995 -1.476 -2.806 1.00 82.50 82 SER A N 1
ATOM 662 C CA . SER A 1 82 ? 16.185 -1.574 -1.578 1.00 82.50 82 SER A CA 1
ATOM 663 C C . SER A 1 82 ? 15.352 -0.323 -1.279 1.00 82.50 82 SER A C 1
ATOM 665 O O . SER A 1 82 ? 14.413 -0.397 -0.491 1.00 82.50 82 SER A O 1
ATOM 667 N N . VAL A 1 83 ? 15.645 0.811 -1.929 1.00 81.38 83 VAL A N 1
ATOM 668 C CA . VAL A 1 83 ? 14.843 2.044 -1.801 1.00 81.38 83 VAL A CA 1
ATOM 669 C C . VAL A 1 83 ? 13.532 1.986 -2.590 1.00 81.38 83 VAL A C 1
ATOM 671 O O . VAL A 1 83 ? 12.714 2.902 -2.499 1.00 81.38 83 VAL A O 1
ATOM 674 N N . CYS A 1 84 ? 13.334 0.923 -3.371 1.00 91.00 84 CYS A N 1
ATOM 675 C CA . CYS A 1 84 ? 12.149 0.709 -4.180 1.00 91.00 84 CYS A CA 1
ATOM 676 C C . CYS A 1 84 ? 11.464 -0.601 -3.804 1.00 91.00 84 CYS A C 1
ATOM 678 O O . CYS A 1 84 ? 12.094 -1.614 -3.505 1.00 91.00 84 CYS A O 1
ATOM 680 N N . GLU A 1 85 ? 10.142 -0.598 -3.875 1.00 92.56 85 GLU A N 1
ATOM 681 C CA . GLU A 1 85 ? 9.327 -1.756 -3.547 1.00 92.56 85 GLU A CA 1
ATOM 682 C C . GLU A 1 85 ? 9.048 -2.572 -4.809 1.00 92.56 85 GLU A C 1
ATOM 684 O O . GLU A 1 85 ? 8.566 -2.044 -5.816 1.00 92.56 85 GLU A O 1
ATOM 689 N N . LYS A 1 86 ? 9.338 -3.877 -4.768 1.00 95.81 86 LYS A N 1
ATOM 690 C CA . LYS A 1 86 ? 8.963 -4.793 -5.852 1.00 95.81 86 LYS A CA 1
ATOM 691 C C . LYS A 1 86 ? 7.442 -4.905 -5.914 1.00 95.81 86 LYS A C 1
ATOM 693 O O . LYS A 1 86 ? 6.784 -5.168 -4.911 1.00 95.81 86 LYS A O 1
ATOM 698 N N . VAL A 1 87 ? 6.887 -4.748 -7.110 1.00 97.25 87 VAL A N 1
ATOM 699 C CA . VAL A 1 87 ? 5.451 -4.857 -7.356 1.00 97.25 87 VAL A CA 1
ATOM 700 C C . VAL A 1 87 ? 5.060 -6.329 -7.379 1.00 97.25 87 VAL A C 1
ATOM 702 O O . VAL A 1 87 ? 5.355 -7.056 -8.327 1.00 97.25 87 VAL A O 1
ATOM 705 N N . THR A 1 88 ? 4.370 -6.758 -6.330 1.00 95.69 88 THR A N 1
ATOM 706 C CA . THR A 1 88 ? 3.741 -8.077 -6.206 1.00 95.69 88 THR A CA 1
ATOM 707 C C . THR A 1 88 ? 2.248 -7.909 -5.930 1.00 95.69 88 THR A C 1
ATOM 709 O O . THR A 1 88 ? 1.797 -6.804 -5.638 1.00 95.69 88 THR A O 1
ATOM 712 N N . ASP A 1 89 ? 1.456 -8.977 -6.062 1.00 95.88 89 ASP A N 1
ATOM 713 C CA . ASP A 1 89 ? 0.069 -8.972 -5.586 1.00 95.88 89 ASP A CA 1
ATOM 714 C C . ASP A 1 89 ? 0.062 -9.357 -4.098 1.00 95.88 89 ASP A C 1
ATOM 716 O O . ASP A 1 89 ? 0.333 -10.517 -3.782 1.00 95.88 89 ASP A O 1
ATOM 720 N N . PRO A 1 90 ? -0.194 -8.415 -3.172 1.00 94.06 90 PRO A N 1
ATOM 721 C CA . PRO A 1 90 ? -0.190 -8.706 -1.744 1.00 94.06 90 PRO A CA 1
ATOM 722 C C . PRO A 1 90 ? -1.512 -9.323 -1.280 1.00 94.06 90 PRO A C 1
ATOM 724 O O . PRO A 1 90 ? -1.646 -9.647 -0.101 1.00 94.06 90 PRO A O 1
ATOM 727 N N . ARG A 1 91 ? -2.514 -9.428 -2.166 1.00 95.75 91 ARG A N 1
ATOM 728 C CA . ARG A 1 91 ? -3.849 -9.849 -1.763 1.00 95.75 91 ARG A CA 1
ATOM 729 C C . ARG A 1 91 ? -3.861 -11.322 -1.411 1.00 95.75 91 ARG A C 1
ATOM 731 O O . ARG A 1 91 ? -3.476 -12.175 -2.210 1.00 95.75 91 ARG A O 1
ATOM 738 N N . LYS A 1 92 ? -4.398 -11.619 -0.238 1.00 95.00 92 LYS A N 1
ATOM 739 C CA . LYS A 1 92 ? -4.640 -12.977 0.231 1.00 95.00 92 LYS A CA 1
ATOM 740 C C . LYS A 1 92 ? -6.038 -13.003 0.811 1.00 95.00 92 LYS A C 1
ATOM 742 O O . LYS A 1 92 ? -6.331 -12.195 1.682 1.00 95.00 92 LYS A O 1
ATOM 747 N N . LYS A 1 93 ? -6.880 -13.919 0.326 1.00 93.00 93 LYS A N 1
ATOM 748 C CA . LYS A 1 93 ? -8.197 -14.129 0.928 1.00 93.00 93 LYS A CA 1
ATOM 749 C C . LYS A 1 93 ? -8.035 -14.602 2.363 1.00 93.00 93 LYS A C 1
ATOM 751 O O . LYS A 1 93 ? -7.210 -15.480 2.626 1.00 93.00 93 LYS A O 1
ATOM 756 N N . VAL A 1 94 ? -8.825 -14.030 3.256 1.00 91.31 94 VAL A N 1
ATOM 757 C CA . VAL A 1 94 ? -8.812 -14.370 4.675 1.00 91.31 94 VAL A CA 1
ATOM 758 C C . VAL A 1 94 ? -10.184 -14.912 5.034 1.00 91.31 94 VAL A C 1
ATOM 760 O O . VAL A 1 94 ? -11.192 -14.238 4.842 1.00 91.31 94 VAL A O 1
ATOM 763 N N . ASP A 1 95 ? -10.216 -16.137 5.552 1.00 87.81 95 ASP A N 1
ATOM 764 C CA . ASP A 1 95 ? -11.439 -16.720 6.092 1.00 87.81 95 ASP A CA 1
ATOM 765 C C . ASP A 1 95 ? -11.648 -16.198 7.516 1.00 87.81 95 ASP A C 1
ATOM 767 O O . ASP A 1 95 ? -11.091 -16.719 8.484 1.00 87.81 95 ASP A O 1
ATOM 771 N N . LEU A 1 96 ? -12.366 -15.082 7.620 1.00 85.62 96 LEU A N 1
ATOM 772 C CA . LEU A 1 96 ? -12.668 -14.424 8.882 1.00 85.62 96 LEU A CA 1
ATOM 773 C C . LEU A 1 96 ? -14.162 -14.131 8.941 1.00 85.62 96 LEU A C 1
ATOM 775 O O . LEU A 1 96 ? -14.685 -13.336 8.163 1.00 85.62 96 LEU A O 1
ATOM 779 N N . THR A 1 97 ? -14.841 -14.753 9.901 1.00 80.06 97 THR A N 1
ATOM 780 C CA . THR A 1 97 ? -16.226 -14.409 10.226 1.00 80.06 97 THR A CA 1
ATOM 781 C C . THR A 1 97 ? -16.211 -13.362 11.329 1.00 80.06 97 THR A C 1
ATOM 783 O O . THR A 1 97 ? -15.731 -13.621 12.433 1.00 80.06 97 THR A O 1
ATOM 786 N N . LEU A 1 98 ? -16.708 -12.169 11.018 1.00 78.19 98 LEU A N 1
ATOM 787 C CA . LEU A 1 98 ? -16.839 -11.078 11.975 1.00 78.19 98 LEU A CA 1
ATOM 788 C C . LEU A 1 98 ? -18.304 -10.892 12.332 1.00 78.19 98 LEU A C 1
ATOM 790 O O . LEU A 1 98 ? -19.165 -10.824 11.456 1.00 78.19 98 LEU A O 1
ATOM 794 N N . GLU A 1 99 ? -18.574 -10.770 13.625 1.00 75.69 99 GLU A N 1
ATOM 795 C CA . GLU A 1 99 ? -19.842 -10.215 14.077 1.00 75.69 99 GLU A CA 1
ATOM 796 C C . GLU A 1 99 ? -19.937 -8.745 13.653 1.00 75.69 99 GLU A C 1
ATOM 798 O O . GLU A 1 99 ? -18.926 -8.062 13.471 1.00 75.69 99 GLU A O 1
ATOM 803 N N . LYS A 1 100 ? -21.167 -8.251 13.491 1.00 80.06 100 LYS A N 1
ATOM 804 C CA . LYS A 1 100 ? -21.417 -6.851 13.150 1.00 80.06 100 LYS A CA 1
ATOM 805 C C . LYS A 1 100 ? -20.795 -5.937 14.204 1.00 80.06 100 LYS A C 1
ATOM 807 O O . LYS A 1 100 ? -21.132 -6.031 15.383 1.00 80.06 100 LYS A O 1
ATOM 812 N N . VAL A 1 101 ? -19.9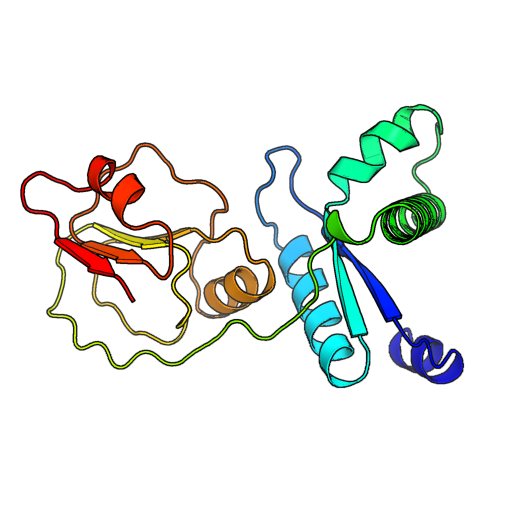43 -5.012 13.771 1.00 83.44 101 VAL A N 1
ATOM 813 C CA . VAL A 1 101 ? -19.308 -4.036 14.661 1.00 83.44 101 VAL A CA 1
ATOM 814 C C . VAL A 1 101 ? -20.038 -2.714 14.512 1.00 83.44 101 VAL A C 1
ATOM 816 O O . VAL A 1 101 ? -19.990 -2.087 13.469 1.00 83.44 101 VAL A O 1
ATOM 819 N N . THR A 1 102 ? -20.718 -2.231 15.546 1.00 82.81 102 THR A N 1
ATOM 820 C CA . THR A 1 102 ? -21.447 -0.948 15.463 1.00 82.81 102 THR A CA 1
ATOM 821 C C . THR A 1 102 ? -20.542 0.291 15.553 1.00 82.81 102 THR A C 1
ATOM 823 O O . THR A 1 102 ? -21.041 1.414 15.503 1.00 82.81 102 THR A O 1
ATOM 826 N N . GLY A 1 103 ? -19.230 0.099 15.715 1.00 91.62 103 GLY A N 1
ATOM 827 C CA . GLY A 1 103 ? -18.242 1.146 15.983 1.00 91.62 103 GLY A CA 1
ATOM 828 C C . GLY A 1 103 ? -17.233 1.386 14.857 1.00 91.62 103 GLY A C 1
ATOM 829 O O . GLY A 1 103 ? -17.527 1.196 13.674 1.00 91.62 103 GLY A O 1
ATOM 830 N N . GLU A 1 104 ? -16.049 1.844 15.252 1.00 95.31 104 GLU A N 1
ATOM 831 C CA . GLU A 1 104 ? -14.922 2.211 14.400 1.00 95.31 104 GLU A CA 1
ATOM 832 C C . GLU A 1 104 ? -13.992 1.013 14.196 1.00 95.31 104 GLU A C 1
ATOM 834 O O . GLU A 1 104 ? -13.497 0.422 15.161 1.00 95.31 104 GLU A O 1
ATOM 839 N N . VAL A 1 105 ? -13.711 0.686 12.934 1.00 96.31 105 VAL A N 1
ATOM 840 C CA . VAL A 1 105 ? -12.850 -0.436 12.550 1.00 96.31 105 VAL A CA 1
ATOM 841 C C . VAL A 1 105 ? -11.588 0.069 11.865 1.00 96.31 105 VAL A C 1
ATOM 843 O O . VAL A 1 105 ? -11.653 0.947 11.009 1.00 96.31 105 VAL A O 1
ATOM 846 N N . LEU A 1 106 ? -10.444 -0.517 12.210 1.00 97.00 106 LEU A N 1
ATOM 847 C CA . LEU A 1 106 ? -9.174 -0.312 11.520 1.00 97.00 106 LEU A CA 1
ATOM 848 C C . LEU A 1 106 ? -8.753 -1.587 10.789 1.00 97.00 106 LEU A C 1
ATOM 850 O O . LEU A 1 106 ? -8.579 -2.638 11.405 1.00 97.00 106 LEU A O 1
ATOM 854 N N . LEU A 1 107 ? -8.498 -1.455 9.492 1.00 96.81 107 LEU A N 1
ATOM 855 C CA . LEU A 1 107 ? -7.792 -2.433 8.674 1.00 96.81 107 LEU A CA 1
ATOM 856 C C . LEU A 1 107 ? -6.331 -2.006 8.536 1.00 96.81 107 LEU A C 1
ATOM 858 O O . LEU A 1 107 ? -6.016 -1.101 7.761 1.00 96.81 107 LEU A O 1
ATOM 862 N N . TYR A 1 108 ? -5.435 -2.646 9.288 1.00 97.38 108 TYR A N 1
ATOM 863 C CA . TYR A 1 108 ? -4.006 -2.326 9.281 1.00 97.38 108 TYR A CA 1
ATOM 864 C C . TYR A 1 108 ? -3.203 -3.389 8.535 1.00 97.38 108 TYR A C 1
ATOM 866 O O . TYR A 1 108 ? -3.145 -4.543 8.953 1.00 97.38 108 TYR A O 1
ATOM 874 N N . GLU A 1 109 ? -2.588 -3.015 7.411 1.00 96.62 109 GLU A N 1
ATOM 875 C CA . GLU A 1 109 ? -1.844 -3.941 6.539 1.00 96.62 109 GLU A CA 1
ATOM 876 C C . GLU A 1 109 ? -2.643 -5.224 6.216 1.00 96.62 109 GLU A C 1
ATOM 878 O O . GLU A 1 109 ? -2.076 -6.298 6.010 1.00 96.62 109 GLU A O 1
ATOM 883 N N . PHE A 1 110 ? -3.979 -5.127 6.210 1.00 96.62 110 PHE A N 1
ATOM 884 C CA . PHE A 1 110 ? -4.871 -6.273 6.084 1.00 96.62 110 PHE A CA 1
ATOM 885 C C . PHE A 1 110 ? -4.905 -6.742 4.620 1.00 96.62 110 PHE A C 1
ATOM 887 O O . PHE A 1 110 ? -5.200 -5.933 3.736 1.00 96.62 110 PHE A O 1
ATOM 894 N N . PRO A 1 111 ? -4.609 -8.016 4.314 1.00 96.38 111 PRO A N 1
ATOM 895 C CA . PRO A 1 111 ? -4.332 -8.452 2.947 1.00 96.38 111 PRO A CA 1
ATOM 896 C C . PRO A 1 111 ? -5.585 -8.749 2.112 1.00 96.38 111 PRO A C 1
ATOM 898 O O . PRO A 1 111 ? -5.440 -9.084 0.936 1.00 96.38 111 PRO A O 1
ATOM 901 N N . ASP A 1 112 ? -6.795 -8.637 2.667 1.00 96.00 112 ASP A N 1
ATOM 902 C CA . ASP A 1 112 ? -8.036 -8.939 1.946 1.00 96.00 112 ASP A CA 1
ATOM 903 C C . ASP A 1 112 ? -8.935 -7.703 1.758 1.00 96.00 112 ASP A C 1
ATOM 905 O O . ASP A 1 112 ? -9.844 -7.461 2.552 1.00 96.00 112 ASP A O 1
ATOM 909 N N . PRO A 1 113 ? -8.758 -6.943 0.661 1.00 95.25 113 PRO A N 1
ATOM 910 C CA . PRO A 1 113 ? -9.650 -5.836 0.325 1.00 95.25 113 PRO A CA 1
ATOM 911 C C . PRO A 1 113 ? -11.095 -6.249 0.035 1.00 95.25 113 PRO A C 1
ATOM 913 O O . PRO A 1 113 ? -11.946 -5.372 -0.095 1.00 95.25 113 PRO A O 1
ATOM 916 N N . SER A 1 114 ? -11.370 -7.544 -0.160 1.00 93.06 114 SER A N 1
ATOM 917 C CA . SER A 1 114 ? -12.713 -8.048 -0.461 1.00 93.06 114 SER A CA 1
ATOM 918 C C . SER A 1 114 ? -13.523 -8.416 0.779 1.00 93.06 114 SER A C 1
ATOM 920 O O . SER A 1 114 ? -14.710 -8.713 0.641 1.00 93.06 114 SER A O 1
ATOM 922 N N . LEU A 1 115 ? -12.916 -8.375 1.972 1.00 89.81 115 LEU A N 1
ATOM 923 C CA . LEU A 1 115 ? -13.630 -8.622 3.216 1.00 89.81 115 LEU A CA 1
ATOM 924 C C . LEU A 1 115 ? -14.710 -7.555 3.414 1.00 89.81 115 LEU A C 1
ATOM 926 O O . LEU A 1 115 ? -14.418 -6.364 3.528 1.00 89.81 115 LEU A O 1
ATOM 930 N N . ASN A 1 116 ? -15.962 -7.999 3.478 1.00 85.19 116 ASN A N 1
ATOM 931 C CA . ASN A 1 116 ? -17.079 -7.123 3.781 1.00 85.19 116 ASN A CA 1
ATOM 932 C C . ASN A 1 116 ? -17.174 -6.922 5.296 1.00 85.19 116 ASN A C 1
ATOM 934 O O . ASN A 1 116 ? -17.320 -7.891 6.041 1.00 85.19 116 ASN A O 1
ATOM 938 N N . ILE A 1 117 ? -17.109 -5.670 5.739 1.00 86.94 117 ILE A N 1
ATOM 939 C CA . ILE A 1 117 ? -17.213 -5.304 7.150 1.00 86.94 117 ILE A CA 1
ATOM 940 C C . ILE A 1 117 ? -18.371 -4.335 7.302 1.00 86.94 117 ILE A C 1
ATOM 942 O O . ILE A 1 117 ? -18.318 -3.200 6.831 1.00 86.94 117 ILE A O 1
ATOM 946 N N . GLU A 1 118 ? -19.409 -4.781 8.002 1.00 88.12 118 GLU A N 1
ATOM 947 C CA . GLU A 1 118 ? -20.478 -3.896 8.441 1.00 88.12 118 GLU A CA 1
ATOM 948 C C . GLU A 1 118 ? -20.025 -3.124 9.680 1.00 88.12 118 GLU A C 1
ATOM 950 O O . GLU A 1 118 ? -20.025 -3.666 10.788 1.00 88.12 118 GLU A O 1
ATOM 955 N N . ALA A 1 119 ? -19.648 -1.859 9.475 1.00 90.50 119 ALA A N 1
ATOM 956 C CA . ALA A 1 119 ? -19.256 -0.942 10.536 1.00 90.50 119 ALA A CA 1
ATOM 957 C C . ALA A 1 119 ? -19.714 0.496 10.300 1.00 90.50 119 ALA A C 1
ATOM 959 O O . ALA A 1 119 ? -20.078 0.869 9.184 1.00 90.50 119 ALA A O 1
ATOM 960 N N . ARG A 1 120 ? -19.692 1.314 11.363 1.00 91.81 120 ARG A N 1
ATOM 961 C CA . ARG A 1 120 ? -20.007 2.748 11.266 1.00 91.81 120 ARG A CA 1
ATOM 962 C C . ARG A 1 120 ? -18.946 3.488 10.460 1.00 91.81 120 ARG A C 1
ATOM 964 O O . ARG A 1 120 ? -19.269 4.384 9.689 1.00 91.81 120 ARG A O 1
ATOM 971 N N . GLU A 1 121 ? -17.688 3.124 10.669 1.00 93.31 121 GLU A N 1
ATOM 972 C CA . GLU A 1 121 ? -16.539 3.710 9.991 1.00 93.31 121 GLU A CA 1
ATOM 973 C C . GLU A 1 121 ? -15.446 2.651 9.851 1.00 93.31 121 GLU A C 1
ATOM 975 O O . GLU A 1 121 ? -15.194 1.895 10.791 1.00 93.31 121 GLU A O 1
ATOM 980 N N . VAL A 1 122 ? -14.808 2.601 8.681 1.00 95.38 122 VAL A N 1
ATOM 981 C CA . VAL A 1 122 ? -13.696 1.690 8.396 1.00 95.38 122 VAL A CA 1
ATOM 982 C C . VAL A 1 122 ? -12.522 2.509 7.882 1.00 95.38 122 VAL A C 1
ATOM 984 O O . VAL A 1 122 ? -12.566 3.031 6.767 1.00 95.38 122 VAL A O 1
ATOM 987 N N . ASP A 1 123 ? -11.471 2.584 8.689 1.00 96.31 123 ASP A N 1
ATOM 988 C CA . ASP A 1 123 ? -10.203 3.188 8.307 1.00 96.31 123 ASP A CA 1
ATOM 989 C C . ASP A 1 123 ? -9.267 2.113 7.756 1.00 96.31 123 ASP A C 1
ATOM 991 O O . ASP A 1 123 ? -9.139 1.025 8.321 1.00 96.31 123 ASP A O 1
ATOM 995 N N . VAL A 1 124 ? -8.586 2.417 6.651 1.00 97.75 124 VAL A N 1
ATOM 996 C CA . VAL A 1 124 ? -7.597 1.522 6.041 1.00 97.75 124 VAL A CA 1
ATOM 997 C C . VAL A 1 124 ? -6.227 2.173 6.105 1.00 97.75 124 VAL A C 1
ATOM 999 O O . VAL A 1 124 ? -6.027 3.272 5.583 1.00 97.75 124 VAL A O 1
ATOM 1002 N N . VAL A 1 125 ? -5.265 1.468 6.696 1.00 97.81 125 VAL A N 1
ATOM 1003 C CA . VAL A 1 125 ? -3.874 1.915 6.781 1.00 97.81 125 VAL A CA 1
ATOM 1004 C C . VAL A 1 125 ? -2.950 0.849 6.212 1.00 97.81 125 VAL A C 1
ATOM 1006 O O . VAL A 1 125 ? -2.893 -0.274 6.707 1.00 97.81 125 VAL A O 1
ATOM 1009 N N . THR A 1 126 ? -2.203 1.200 5.169 1.00 97.06 126 THR A N 1
ATOM 1010 C CA . THR A 1 126 ? -1.155 0.343 4.608 1.00 97.06 126 THR A CA 1
ATOM 1011 C C . THR A 1 126 ? -0.078 1.178 3.930 1.00 97.06 126 THR A C 1
ATOM 1013 O O . THR A 1 126 ? -0.363 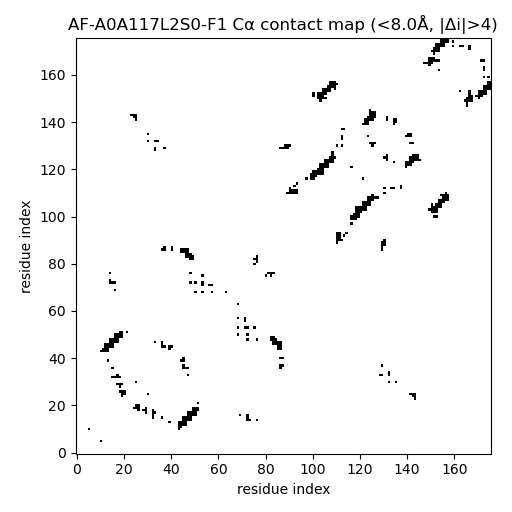2.176 3.266 1.00 97.06 126 THR A O 1
ATOM 1016 N N . LYS A 1 127 ? 1.181 0.764 4.081 1.00 94.81 127 LYS A N 1
ATOM 1017 C CA . LYS A 1 127 ? 2.312 1.312 3.328 1.00 94.81 127 LYS A CA 1
ATOM 1018 C C . LYS A 1 127 ? 2.487 0.628 1.978 1.00 94.81 127 LYS A C 1
ATOM 1020 O O . LYS A 1 127 ? 3.091 1.242 1.101 1.00 94.81 127 LYS A O 1
ATOM 1025 N N . ASN A 1 128 ? 1.923 -0.571 1.788 1.00 95.81 128 ASN A N 1
ATOM 1026 C CA . ASN A 1 128 ? 1.994 -1.316 0.535 1.00 95.81 128 ASN A CA 1
ATOM 1027 C C . ASN A 1 128 ? 1.152 -0.619 -0.561 1.00 95.81 128 ASN A C 1
ATOM 1029 O O . ASN A 1 128 ? -0.083 -0.617 -0.487 1.00 95.81 128 ASN A O 1
ATOM 1033 N N . PRO A 1 129 ? 1.776 -0.071 -1.622 1.00 96.31 129 PRO A N 1
ATOM 1034 C CA . PRO A 1 129 ? 1.062 0.696 -2.642 1.00 96.31 129 PRO A CA 1
ATOM 1035 C C . PRO A 1 129 ? 0.028 -0.132 -3.414 1.00 96.31 129 PRO A C 1
ATOM 1037 O O . PRO A 1 129 ? -1.052 0.361 -3.740 1.00 96.31 129 PRO A O 1
ATOM 1040 N N . VAL A 1 130 ? 0.336 -1.397 -3.710 1.00 97.50 130 VAL A N 1
ATOM 1041 C CA . VAL A 1 130 ? -0.565 -2.276 -4.469 1.00 97.50 130 VAL A CA 1
ATOM 1042 C C . VAL A 1 130 ? -1.800 -2.612 -3.639 1.00 97.50 130 VAL A C 1
ATOM 1044 O O . VAL A 1 130 ? -2.918 -2.557 -4.151 1.00 97.50 130 VAL A O 1
ATOM 1047 N N . LEU A 1 131 ? -1.617 -2.894 -2.350 1.00 97.50 131 LEU A N 1
ATOM 1048 C CA . LEU A 1 131 ? -2.722 -3.133 -1.430 1.00 97.50 131 LEU A CA 1
ATOM 1049 C C . LEU A 1 131 ? -3.610 -1.888 -1.310 1.00 97.50 131 LEU A C 1
ATOM 1051 O O . LEU A 1 131 ? -4.827 -1.983 -1.476 1.00 97.50 131 LEU A O 1
ATOM 1055 N N . ALA A 1 132 ? -2.999 -0.711 -1.134 1.00 97.81 132 ALA A N 1
ATOM 1056 C CA . ALA A 1 132 ? -3.709 0.565 -1.087 1.00 97.81 132 ALA A CA 1
ATOM 1057 C C . ALA A 1 132 ? -4.551 0.818 -2.346 1.00 97.81 132 ALA A C 1
ATOM 1059 O O . ALA A 1 132 ? -5.695 1.268 -2.259 1.00 97.81 132 ALA A O 1
ATOM 1060 N N . TYR A 1 133 ? -4.012 0.495 -3.524 1.00 98.00 133 TYR A N 1
ATOM 1061 C CA . TYR A 1 133 ? -4.741 0.600 -4.786 1.00 98.00 133 TYR A CA 1
ATOM 1062 C C . TYR A 1 133 ? -6.010 -0.259 -4.804 1.00 98.00 133 TYR A C 1
ATOM 1064 O O . TYR A 1 133 ? -7.058 0.208 -5.255 1.00 98.00 133 TYR A O 1
ATOM 1072 N N . PHE A 1 134 ? -5.943 -1.495 -4.307 1.00 97.94 134 PHE A N 1
ATOM 1073 C CA . PHE A 1 134 ? -7.106 -2.380 -4.282 1.00 97.94 134 PHE A CA 1
ATOM 1074 C C . PHE A 1 134 ? -8.165 -1.955 -3.262 1.00 97.94 134 PHE A C 1
ATOM 1076 O O . PHE A 1 134 ? -9.352 -2.030 -3.571 1.00 97.94 134 PHE A O 1
ATOM 1083 N N . TYR A 1 135 ? -7.766 -1.433 -2.104 1.00 97.62 135 TYR A N 1
ATOM 1084 C CA . TYR A 1 135 ? -8.713 -0.814 -1.174 1.00 97.62 135 TYR A CA 1
ATOM 1085 C C . TYR A 1 135 ? -9.385 0.424 -1.769 1.00 97.62 135 TYR A C 1
ATOM 1087 O O . TYR A 1 135 ? -10.608 0.540 -1.726 1.00 97.62 135 TYR A O 1
ATOM 1095 N N . SER A 1 136 ? -8.616 1.310 -2.408 1.00 96.81 136 SER A N 1
ATOM 1096 C CA . SER A 1 136 ? -9.174 2.493 -3.073 1.00 96.81 136 SER A CA 1
ATOM 1097 C C . SER A 1 136 ? -10.163 2.122 -4.182 1.00 96.81 136 SER A C 1
ATOM 1099 O O . SER A 1 136 ? -11.214 2.746 -4.319 1.00 96.81 136 SER A O 1
ATOM 1101 N N . LYS A 1 137 ? -9.871 1.059 -4.940 1.00 96.12 137 LYS A N 1
ATOM 1102 C CA . LYS A 1 137 ? -10.779 0.470 -5.937 1.00 96.12 137 LYS A CA 1
ATOM 1103 C C . LYS A 1 137 ? -12.118 0.017 -5.351 1.00 96.12 137 LYS A C 1
ATOM 1105 O O . LYS A 1 137 ? -13.114 0.078 -6.067 1.00 96.12 137 LYS A O 1
ATOM 1110 N N . ASN A 1 138 ? -12.128 -0.400 -4.089 1.00 94.62 138 ASN A N 1
ATOM 1111 C CA . ASN A 1 138 ? -13.320 -0.835 -3.364 1.00 94.62 138 ASN A CA 1
ATOM 1112 C C . ASN A 1 138 ? -14.006 0.314 -2.602 1.00 94.62 138 ASN A C 1
ATOM 1114 O O . ASN A 1 138 ? -14.929 0.072 -1.836 1.00 94.62 138 ASN A O 1
ATOM 1118 N N . GLY A 1 139 ? -13.587 1.565 -2.830 1.00 93.62 139 GLY A N 1
ATOM 1119 C CA . GLY A 1 139 ? -14.227 2.755 -2.265 1.00 93.62 139 GLY A CA 1
ATOM 1120 C C . GLY A 1 139 ? -13.667 3.208 -0.917 1.00 93.62 139 GLY A C 1
ATOM 1121 O O . GLY A 1 139 ? -14.147 4.201 -0.378 1.00 93.62 139 GLY A O 1
ATOM 1122 N N . TYR A 1 140 ? -12.638 2.543 -0.389 1.00 94.94 140 TYR A N 1
ATOM 1123 C CA . TYR A 1 140 ? -12.012 2.951 0.866 1.00 94.94 140 TYR A CA 1
ATOM 1124 C C . TYR A 1 140 ? -11.081 4.151 0.675 1.00 94.94 140 TYR A C 1
ATO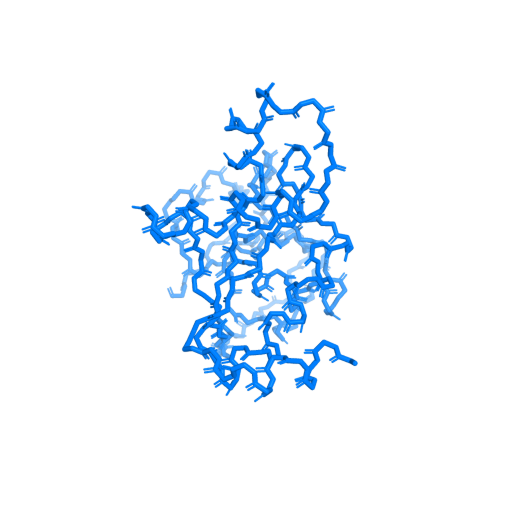M 1126 O O . TYR A 1 140 ? -10.331 4.245 -0.303 1.00 94.94 140 TYR A O 1
ATOM 1134 N N . PHE A 1 141 ? -11.077 5.046 1.661 1.00 93.25 141 PHE A N 1
ATOM 1135 C CA . PHE A 1 141 ? -9.994 6.005 1.826 1.00 93.25 141 PHE A CA 1
ATOM 1136 C C . PHE A 1 141 ? -8.814 5.304 2.506 1.00 93.25 141 PHE A C 1
ATOM 1138 O O . PHE A 1 141 ? -8.996 4.642 3.524 1.00 93.25 141 PHE A O 1
ATOM 1145 N N . VAL A 1 142 ? -7.615 5.423 1.929 1.00 96.94 142 VAL A N 1
ATOM 1146 C CA . VAL A 1 142 ? -6.431 4.692 2.400 1.00 96.94 142 VAL A CA 1
ATOM 1147 C C . VAL A 1 142 ? -5.353 5.656 2.856 1.00 96.94 142 VAL A C 1
ATOM 1149 O O . VAL A 1 142 ? -4.930 6.544 2.109 1.00 96.94 142 VAL A O 1
ATOM 1152 N N . GLU A 1 143 ? -4.853 5.425 4.060 1.00 96.38 143 GLU A N 1
ATOM 1153 C CA . GLU A 1 143 ? -3.721 6.140 4.630 1.00 96.38 143 GLU A CA 1
ATOM 1154 C C . GLU A 1 143 ? -2.479 5.265 4.714 1.00 96.38 143 GLU A C 1
ATOM 1156 O O . GLU A 1 143 ? -2.540 4.043 4.628 1.00 96.38 143 GLU A O 1
ATOM 1161 N N . ARG A 1 144 ? -1.324 5.913 4.871 1.00 95.12 144 ARG A N 1
ATOM 1162 C CA . ARG A 1 144 ? -0.037 5.224 5.043 1.00 95.12 144 ARG A CA 1
ATOM 1163 C C . ARG A 1 144 ? 0.440 5.178 6.480 1.00 95.12 144 ARG A C 1
ATOM 1165 O O . ARG A 1 144 ? 1.283 4.354 6.809 1.00 95.12 144 ARG A O 1
ATOM 1172 N N . GLU A 1 145 ? -0.062 6.080 7.311 1.00 94.50 145 GLU A N 1
ATOM 1173 C CA . GLU A 1 145 ? 0.349 6.220 8.700 1.00 94.50 145 GLU A CA 1
ATOM 1174 C C . GLU A 1 145 ? -0.891 6.197 9.588 1.00 94.50 145 GLU A C 1
ATOM 1176 O O . GLU A 1 145 ? -1.962 6.661 9.193 1.00 94.50 145 GLU A O 1
ATOM 1181 N N . LEU A 1 146 ? -0.735 5.644 10.787 1.00 93.31 146 LEU A N 1
ATOM 1182 C CA . LEU A 1 146 ? -1.795 5.605 11.785 1.00 93.31 146 LEU A CA 1
ATOM 1183 C C . LEU A 1 146 ? -2.035 7.004 12.353 1.00 93.31 146 LEU A C 1
ATOM 1185 O O . LEU A 1 146 ? -1.095 7.722 12.694 1.00 93.31 146 LEU A O 1
ATOM 1189 N N . ARG A 1 147 ? -3.307 7.363 12.511 1.00 90.31 147 ARG A N 1
ATOM 1190 C CA . ARG A 1 147 ? -3.724 8.546 13.270 1.00 90.31 147 ARG A CA 1
ATOM 1191 C C . ARG A 1 147 ? -3.861 8.201 14.750 1.00 90.31 147 ARG A C 1
ATOM 1193 O O . ARG A 1 147 ? -4.108 7.048 15.100 1.00 90.31 147 ARG A O 1
ATOM 1200 N N . GLU A 1 148 ? -3.776 9.205 15.618 1.00 91.12 148 GLU A N 1
ATOM 1201 C CA . GLU A 1 148 ? -4.121 9.078 17.041 1.00 91.12 148 GLU A CA 1
ATOM 1202 C C . GLU A 1 148 ? -5.646 8.964 17.220 1.00 91.12 148 GLU A C 1
ATOM 1204 O O . GLU A 1 148 ? -6.327 9.886 17.657 1.00 91.12 148 GLU A O 1
ATOM 1209 N N . LYS A 1 149 ? -6.195 7.816 16.818 1.00 94.44 149 LYS A N 1
ATOM 1210 C CA . LYS A 1 149 ? -7.613 7.455 16.904 1.00 94.44 149 LYS A CA 1
ATOM 1211 C C . LYS A 1 149 ? -7.740 6.082 17.562 1.00 94.44 149 LYS A C 1
ATOM 1213 O O . LYS A 1 149 ? -6.881 5.224 17.366 1.00 94.44 149 LYS A O 1
ATOM 1218 N N . LYS A 1 150 ? -8.792 5.889 18.362 1.00 96.25 150 LYS A N 1
ATOM 1219 C CA . LYS A 1 150 ? -9.094 4.613 19.024 1.00 96.25 150 LYS A CA 1
ATOM 1220 C C . LYS A 1 150 ? -10.197 3.853 18.281 1.00 96.25 150 LYS A C 1
ATOM 1222 O O . LYS A 1 150 ? -11.158 4.475 17.836 1.00 96.25 150 LYS A O 1
ATOM 1227 N N . TYR A 1 151 ? -10.085 2.529 18.215 1.00 96.44 151 TYR A N 1
ATOM 1228 C CA . TYR A 1 151 ? -10.968 1.644 17.449 1.00 96.44 151 TYR A CA 1
ATOM 1229 C C . TYR A 1 151 ? -11.624 0.580 18.333 1.00 96.44 151 TYR A C 1
ATOM 1231 O O . TYR A 1 151 ? -11.046 0.142 19.332 1.00 96.44 151 TYR A O 1
ATOM 1239 N N . ASP A 1 152 ? -12.830 0.164 17.949 1.00 96.19 152 ASP A N 1
ATOM 1240 C CA . ASP A 1 152 ? -13.564 -0.947 18.567 1.00 96.19 152 ASP A CA 1
ATOM 1241 C C . ASP A 1 152 ? -13.073 -2.296 18.037 1.00 96.19 152 ASP A C 1
ATOM 1243 O O . ASP A 1 152 ? -13.018 -3.276 18.777 1.00 96.19 152 ASP A O 1
ATOM 1247 N N . LEU A 1 153 ? -12.670 -2.344 16.765 1.00 95.50 153 LEU A N 1
ATOM 1248 C CA . LEU A 1 153 ? -12.042 -3.513 16.160 1.00 95.50 153 LEU A CA 1
ATOM 1249 C C . LEU A 1 153 ? -10.823 -3.088 15.345 1.00 95.50 153 LEU A C 1
ATOM 1251 O O . LEU A 1 153 ? -10.906 -2.218 14.483 1.00 95.50 153 LEU A O 1
ATOM 1255 N N . ILE A 1 154 ? -9.698 -3.749 15.579 1.00 96.31 154 ILE A N 1
ATOM 1256 C CA . ILE A 1 154 ? -8.528 -3.675 14.709 1.00 96.31 154 ILE A CA 1
ATOM 1257 C C . ILE A 1 154 ? -8.328 -5.053 14.098 1.00 96.31 154 ILE A C 1
ATOM 1259 O O . ILE A 1 154 ? -8.248 -6.046 14.819 1.00 96.31 154 ILE A O 1
ATOM 1263 N N . ILE A 1 155 ? -8.222 -5.113 12.777 1.00 95.56 155 ILE A N 1
ATOM 1264 C CA . ILE A 1 155 ? -7.843 -6.321 12.052 1.00 95.56 155 ILE A CA 1
ATOM 1265 C C . ILE A 1 155 ? -6.516 -6.039 11.384 1.00 95.56 155 ILE A C 1
ATOM 1267 O O . ILE A 1 155 ? -6.395 -5.117 10.572 1.00 95.56 155 ILE A O 1
ATOM 1271 N N . SER A 1 156 ? -5.517 -6.825 11.754 1.00 95.31 156 SER A N 1
ATOM 1272 C CA . SER A 1 156 ? -4.152 -6.570 11.356 1.00 95.31 156 SER A CA 1
ATOM 1273 C C . SER A 1 156 ? -3.530 -7.736 10.610 1.00 95.31 156 SER A C 1
ATOM 1275 O O . SER A 1 156 ? -3.595 -8.880 11.055 1.00 95.31 156 SER A O 1
ATOM 1277 N N . GLY A 1 157 ? -2.867 -7.421 9.497 1.00 92.38 157 GLY A N 1
ATOM 1278 C CA . GLY A 1 157 ? -1.971 -8.354 8.823 1.00 92.38 157 GLY A CA 1
ATOM 1279 C C . GLY A 1 157 ? -0.544 -8.372 9.385 1.00 92.38 157 GLY A C 1
ATOM 1280 O O . GLY A 1 157 ? 0.217 -9.257 9.002 1.00 92.38 157 GLY A O 1
ATOM 1281 N N . LYS A 1 158 ? -0.141 -7.391 10.222 1.00 90.44 158 LYS A N 1
ATOM 1282 C CA . LYS A 1 158 ? 1.239 -7.226 10.746 1.00 90.44 158 LYS A CA 1
ATOM 1283 C C . LYS A 1 158 ? 1.309 -6.439 12.069 1.00 90.44 158 LYS A C 1
ATOM 1285 O O . LYS A 1 158 ? 0.411 -5.678 12.397 1.00 90.44 158 LYS A O 1
ATOM 1290 N N . ASN A 1 159 ? 2.424 -6.535 12.798 1.00 82.50 159 ASN A N 1
ATOM 1291 C CA . ASN A 1 159 ? 2.781 -5.633 13.914 1.00 82.50 159 ASN A CA 1
ATOM 1292 C C . ASN A 1 159 ? 1.703 -5.476 15.008 1.00 82.50 159 ASN A C 1
ATOM 1294 O O . ASN A 1 159 ? 1.443 -4.379 15.496 1.00 82.50 159 ASN A O 1
ATOM 1298 N N . CYS A 1 160 ? 1.058 -6.572 15.400 1.00 87.81 160 CYS A N 1
ATOM 1299 C CA . CYS A 1 160 ? -0.091 -6.536 16.301 1.00 87.81 160 CYS A CA 1
ATOM 1300 C C . CYS A 1 160 ? 0.155 -5.910 17.676 1.00 87.81 160 CYS A C 1
ATOM 1302 O O . CYS A 1 160 ? -0.703 -5.185 18.176 1.00 87.81 160 CYS A O 1
ATOM 1304 N N . GLU A 1 161 ? 1.307 -6.165 18.294 1.00 88.56 161 GLU A N 1
ATOM 1305 C CA . GLU A 1 161 ? 1.580 -5.690 19.656 1.00 88.56 161 GLU A CA 1
ATOM 1306 C C . GLU A 1 161 ? 1.515 -4.160 19.758 1.00 88.56 161 GLU A C 1
ATOM 1308 O O . GLU A 1 161 ? 0.913 -3.620 20.690 1.00 88.56 161 GLU A O 1
ATOM 1313 N N . GLU A 1 162 ? 2.043 -3.463 18.748 1.00 90.69 162 GLU A N 1
ATOM 1314 C CA . GLU A 1 162 ? 2.053 -2.001 18.665 1.00 90.69 162 GLU A CA 1
ATOM 1315 C C . GLU A 1 162 ? 0.650 -1.402 18.491 1.00 90.69 162 GLU A C 1
ATOM 1317 O O . GLU A 1 162 ? 0.443 -0.219 18.780 1.00 90.69 162 GLU A O 1
ATOM 1322 N N . LEU A 1 163 ? -0.319 -2.205 18.034 1.00 95.19 163 LEU A N 1
ATOM 1323 C CA . LEU A 1 163 ? -1.675 -1.750 17.742 1.00 95.19 163 LEU A CA 1
ATOM 1324 C C . LEU A 1 163 ? -2.572 -1.676 18.981 1.00 95.19 163 LEU A C 1
ATOM 1326 O O . LEU A 1 163 ? -3.575 -0.964 18.953 1.00 95.19 163 LEU A O 1
ATOM 1330 N N . ASN A 1 164 ? -2.193 -2.316 20.094 1.00 94.06 164 ASN A N 1
ATOM 1331 C CA . ASN A 1 164 ? -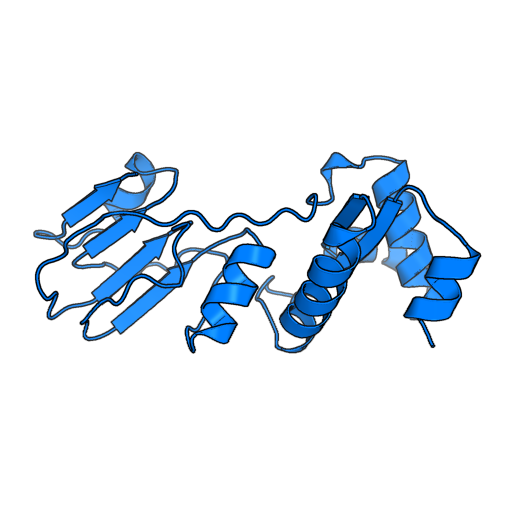2.972 -2.290 21.339 1.00 94.06 164 ASN A CA 1
ATOM 1332 C C . ASN A 1 164 ? -3.243 -0.865 21.839 1.00 94.06 164 ASN A C 1
ATOM 1334 O O . ASN A 1 164 ? -4.331 -0.556 22.324 1.00 94.06 164 ASN A O 1
ATOM 1338 N N . LYS A 1 165 ? -2.287 0.054 21.649 1.00 94.69 165 LYS A N 1
ATOM 1339 C CA . LYS A 1 165 ? -2.455 1.464 22.030 1.00 94.69 165 LYS A CA 1
ATOM 1340 C C . LYS A 1 165 ? -3.522 2.196 21.212 1.00 94.69 165 LYS A C 1
ATOM 1342 O O . LYS A 1 165 ? -3.902 3.294 21.605 1.00 94.69 165 LYS A O 1
ATOM 1347 N N . TYR A 1 166 ? -4.031 1.618 20.127 1.00 96.31 166 TYR A N 1
ATOM 1348 C CA . TYR A 1 166 ? -5.131 2.163 19.329 1.00 96.31 166 TYR A CA 1
ATOM 1349 C C . TYR A 1 166 ? -6.474 1.482 19.622 1.00 96.31 166 TYR A C 1
ATOM 1351 O O . TYR A 1 166 ? -7.474 1.836 19.009 1.00 96.31 166 TYR A O 1
ATOM 1359 N N . LEU A 1 167 ? -6.551 0.556 20.581 1.00 95.75 167 LEU A N 1
ATOM 1360 C CA . LEU A 1 167 ? -7.827 -0.006 21.026 1.00 95.75 167 LEU A CA 1
ATOM 1361 C C . LEU A 1 167 ? -8.540 0.930 22.009 1.00 95.75 167 LEU A C 1
ATOM 1363 O O . LEU A 1 167 ? -7.908 1.622 22.823 1.00 95.75 167 LEU A O 1
ATOM 1367 N N . LYS A 1 168 ? -9.872 0.942 21.927 1.00 95.88 168 LYS A N 1
ATOM 1368 C CA . LYS A 1 168 ? -10.753 1.398 23.011 1.00 95.88 168 LYS A CA 1
ATOM 1369 C C . LYS A 1 168 ? -10.723 0.393 24.171 1.00 95.88 168 LYS A C 1
ATOM 1371 O O . LYS A 1 168 ? -10.239 -0.721 24.009 1.00 95.88 168 LYS A O 1
ATOM 1376 N N . GLU A 1 169 ? -11.264 0.778 25.326 1.00 91.44 169 GLU A N 1
ATOM 1377 C CA . GLU A 1 169 ? -11.251 -0.030 26.560 1.00 91.44 169 GLU A CA 1
ATOM 1378 C C . GLU A 1 169 ? -11.808 -1.455 26.373 1.00 91.44 169 GLU A C 1
ATOM 1380 O O . GLU A 1 169 ? -11.219 -2.406 26.870 1.00 91.44 169 GLU A O 1
ATOM 1385 N N . ASN A 1 170 ? -12.869 -1.612 25.573 1.00 90.38 170 ASN A N 1
ATOM 1386 C CA . ASN A 1 170 ? -13.468 -2.910 25.223 1.00 90.38 170 ASN A CA 1
ATOM 1387 C C . ASN A 1 170 ? -13.194 -3.321 23.765 1.00 90.38 170 ASN A C 1
ATOM 1389 O O . ASN A 1 170 ? -13.951 -4.091 23.174 1.00 90.38 170 ASN A O 1
ATOM 1393 N N . GLY A 1 171 ? -12.157 -2.747 23.153 1.00 92.69 171 GLY A N 1
ATOM 1394 C CA . GLY A 1 171 ? -11.810 -3.016 21.765 1.00 92.69 171 GLY A CA 1
ATOM 1395 C C . GLY A 1 171 ? -11.198 -4.402 21.583 1.00 92.69 171 GLY A C 1
ATOM 1396 O O . GLY A 1 171 ? -10.545 -4.941 22.477 1.00 92.69 171 GLY A O 1
ATOM 1397 N N . ARG A 1 172 ? -11.360 -4.966 20.387 1.00 93.88 172 ARG A N 1
ATOM 1398 C CA . ARG A 1 172 ? -10.768 -6.251 20.006 1.00 93.88 172 ARG A CA 1
ATOM 1399 C C . ARG A 1 172 ? -9.692 -6.061 18.944 1.00 93.88 172 ARG A C 1
ATOM 1401 O O . ARG A 1 172 ? -9.882 -5.329 17.978 1.00 93.88 172 ARG A O 1
ATOM 1408 N N . LEU A 1 173 ? -8.586 -6.783 19.089 1.00 94.69 173 LEU A N 1
ATOM 1409 C CA . LEU A 1 173 ? -7.562 -6.926 18.057 1.00 94.69 173 LEU A CA 1
ATOM 1410 C C . LEU A 1 173 ? -7.613 -8.344 17.480 1.00 94.69 173 LEU A C 1
ATOM 1412 O O . LEU A 1 173 ? -7.633 -9.326 18.222 1.00 94.69 173 LEU A O 1
ATOM 1416 N N . VAL A 1 174 ? -7.639 -8.441 16.154 1.00 93.12 174 VAL A N 1
ATOM 1417 C CA . VAL A 1 174 ? -7.544 -9.688 15.394 1.00 93.12 174 VAL A CA 1
ATOM 1418 C C . VAL A 1 174 ? -6.256 -9.656 14.583 1.00 93.12 174 VAL A C 1
ATOM 1420 O O . VAL A 1 174 ? -6.036 -8.736 13.797 1.00 93.12 174 VAL A O 1
ATOM 1423 N N . CYS A 1 175 ? -5.420 -10.669 14.778 1.00 90.94 175 CYS A N 1
ATOM 1424 C CA . CYS A 1 175 ? -4.127 -10.825 14.120 1.00 90.94 175 CYS A CA 1
ATOM 1425 C C . CYS A 1 175 ? -4.157 -12.023 13.186 1.00 90.94 175 CYS A C 1
ATOM 1427 O O . CYS A 1 175 ? -4.662 -13.078 13.575 1.00 90.94 175 CYS A O 1
ATOM 1429 N N . LEU A 1 176 ? -3.621 -11.844 11.980 1.00 86.19 176 LEU A N 1
ATOM 1430 C CA . LEU A 1 176 ? -3.473 -12.897 10.977 1.00 86.19 176 LEU A CA 1
ATOM 1431 C C . LEU A 1 176 ? -2.080 -13.520 10.945 1.00 86.19 176 LEU A C 1
ATOM 1433 O O . LEU A 1 176 ? -1.111 -12.817 11.304 1.00 86.19 176 LEU A O 1
#

Organism: NCBI:txid93929

InterPro domains:
  IPR005227 Putative pre-16S rRNA nuclease [PF03652] (2-79)
  IPR005227 Putative pre-16S rRNA nuclease [cd16964] (2-80)
  IPR012337 Ribonuclease H-like superfamily [SSF53098] (2-80)
  IPR037027 YqgF/RNase H-like domain superfamily [G3DSA:3.30.420.140] (1-88)

Sequence (176 aa):
NLKEFIRKLKPDKIIFGLPLSMSGKYTQQTFKTIAVAFKFSKEYETYLCDERLTTKIGERISKKDDAVSAALIFQSFFENSSVCEKVTDPRKKVDLTLEKVTGEVLLYEFPDPSLNIEAREVDVVTKNPVLAYFYSKNGYFVERELREKKYDLIISGKNCEELNKYLKENGRLVCL

pLDDT: mean 88.71, std 11.16, range [48.88, 98.0]

Foldseek 3Di:
DVVVVCVVVVDQEEEDEQEADPVRWDDPVNLVRLVVQLVVVVPHFYKYAHLVVLVVVCPVPPDPDVVVSVVSRVVVCVVPVVNIDTDDQQADDDPDDDDAEAWEEEEACPRHLPDDHRYPYYAYEDPDSNSCSSVVVVVHRYGHDDDQAATQEYEYADDQVVCVSRHDPNHDYHYD